Protein AF-W8BWZ2-F1 (afdb_monomer)

Solvent-accessible surface area (backbone atoms only — not comparable to full-atom values): 11823 Å² total; per-residue (Å²): 113,73,69,54,56,66,67,44,48,73,72,77,55,72,79,65,90,51,61,7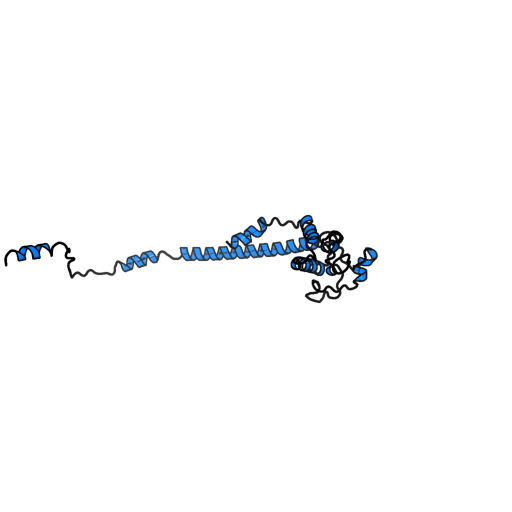2,58,50,42,49,48,50,20,71,35,31,58,36,90,96,30,58,70,57,29,52,52,52,25,41,50,19,50,71,69,59,11,14,43,44,81,32,57,66,48,39,70,77,8,46,24,57,73,68,51,53,47,92,55,95,63,61,62,63,57,34,26,27,44,52,68,42,72,85,46,95,58,29,48,82,65,53,43,42,70,44,61,69,42,33,48,47,89,52,63,92,60,12,61,90,27,29,38,72,47,36,32,49,65,56,50,54,53,53,48,56,57,52,48,53,52,53,52,53,54,52,52,52,54,52,51,54,52,50,52,52,52,50,53,53,51,52,54,60,67,65,52,66,74,59,75,62,54,60,59,55,63,64,69,77,70,72,83,91,76,88,86,83,89,81,79,88,75,70,84,80,67,67,66,65,59,60,59,61,59,65,75,77,111

Mean predicted aligned error: 14.15 Å

InterPro domains:
  IPR008952 Tetraspanin, EC2 domain superfamily [G3DSA:1.10.1450.10] (18-123)
  IPR008952 Tetraspanin, EC2 domain superfamily [SSF48652] (26-85)
  IPR018499 Tetraspanin/Peripherin [PF00335] (36-156)

Secondary structure (DSSP, 8-state):
-HHHHHHHHHHHS-----HHHHHHHHHHHTT-TT-HHHHHHHHHHHHHHT--SSS-GGGGTTSHHHHTT-SSS--SS-GGGBPBTTTTSTTTTTS--BS-HHHHT-SSHHHHTTTB--S-HHHHHHHHHHHHHHHHHHHHHHHHHHHHHHHHHHHHHHHSS-SHHHHHHHHHHS--------------TTSSHHHHHHHTT--

Radius of gyration: 40.74 Å; Cα contacts (8 Å, |Δi|>4): 185; chains: 1; bounding box: 55×40×140 Å

Structure (mmCIF, N/CA/C/O backbone):
data_AF-W8BWZ2-F1
#
_entry.id   AF-W8BWZ2-F1
#
loop_
_atom_site.group_PDB
_atom_site.id
_atom_site.type_symbol
_atom_site.label_atom_id
_atom_site.label_alt_id
_atom_site.label_comp_id
_atom_site.label_asym_id
_atom_site.label_entity_id
_atom_site.label_seq_id
_atom_site.pdbx_PDB_ins_code
_atom_site.Cartn_x
_atom_site.Cartn_y
_atom_site.Cartn_z
_atom_site.occupancy
_atom_site.B_iso_or_equiv
_atom_site.auth_seq_id
_atom_site.auth_comp_id
_atom_site.auth_asym_id
_atom_site.auth_atom_id
_atom_site.pdbx_PDB_model_num
ATOM 1 N N . MET A 1 1 ? -12.237 7.692 30.594 1.00 51.84 1 MET A N 1
ATOM 2 C CA . MET A 1 1 ? -11.022 7.927 29.780 1.00 51.84 1 MET A CA 1
ATOM 3 C C . MET A 1 1 ? -11.000 7.071 28.515 1.00 51.84 1 MET A C 1
ATOM 5 O O . MET A 1 1 ? -10.897 7.646 27.444 1.00 51.84 1 MET A O 1
ATOM 9 N N . ILE A 1 2 ? -11.205 5.748 28.595 1.00 59.72 2 ILE A N 1
ATOM 10 C CA . ILE A 1 2 ? -11.240 4.846 27.418 1.00 59.72 2 ILE A CA 1
ATOM 11 C C . ILE A 1 2 ? -12.384 5.184 26.434 1.00 59.72 2 ILE A C 1
ATOM 13 O O . ILE A 1 2 ? -12.156 5.257 25.233 1.00 59.72 2 ILE A O 1
ATOM 17 N N . CYS A 1 3 ? -13.591 5.501 26.924 1.00 57.72 3 CYS A N 1
ATOM 18 C CA . CYS A 1 3 ? -14.727 5.854 26.055 1.00 57.72 3 CYS A CA 1
ATOM 19 C C . CYS A 1 3 ? -14.541 7.169 25.275 1.00 57.72 3 CYS A C 1
ATOM 21 O O . CYS A 1 3 ? -15.064 7.296 24.175 1.00 57.72 3 CYS A O 1
ATOM 23 N N . LEU A 1 4 ? -13.783 8.135 25.811 1.00 60.25 4 LEU A N 1
ATOM 24 C CA . LEU A 1 4 ? -13.504 9.387 25.097 1.00 60.25 4 LEU A CA 1
ATOM 25 C C . LEU A 1 4 ? -12.524 9.147 23.947 1.00 60.25 4 LEU A C 1
ATOM 27 O O . LEU A 1 4 ? -12.718 9.699 22.875 1.00 60.25 4 LEU A O 1
ATOM 31 N N . ALA A 1 5 ? -11.532 8.271 24.127 1.00 62.31 5 ALA A N 1
ATOM 32 C CA . ALA A 1 5 ? -10.586 7.933 23.065 1.00 62.31 5 ALA A CA 1
ATOM 33 C C . ALA A 1 5 ? -11.272 7.261 21.862 1.00 62.31 5 ALA A C 1
ATOM 35 O O . ALA A 1 5 ? -10.944 7.586 20.730 1.00 62.31 5 ALA A O 1
ATOM 36 N N . ILE A 1 6 ? -12.257 6.385 22.098 1.00 64.50 6 ILE A N 1
ATOM 37 C CA . ILE A 1 6 ? -12.995 5.672 21.037 1.00 64.50 6 ILE A CA 1
ATOM 38 C C . ILE A 1 6 ? -13.967 6.609 20.296 1.00 64.50 6 ILE A C 1
ATOM 40 O O . ILE A 1 6 ? -14.100 6.517 19.081 1.00 64.50 6 ILE A O 1
ATOM 44 N N . ILE A 1 7 ? -14.612 7.542 21.008 1.00 60.97 7 ILE A N 1
ATOM 45 C CA . ILE A 1 7 ? -15.605 8.468 20.432 1.00 60.97 7 ILE A CA 1
ATOM 46 C C . ILE A 1 7 ? -14.948 9.700 19.782 1.00 60.97 7 ILE A C 1
ATOM 48 O O . ILE A 1 7 ? -15.490 10.231 18.818 1.00 60.97 7 ILE A O 1
ATOM 52 N N . LEU A 1 8 ? -13.779 10.153 20.259 1.00 56.78 8 LEU A N 1
ATOM 53 C CA . LEU A 1 8 ? -13.004 11.222 19.607 1.00 56.78 8 LEU A CA 1
ATOM 54 C C . LEU A 1 8 ? -12.143 10.724 18.437 1.00 56.78 8 LEU A C 1
ATOM 56 O O . LEU A 1 8 ? -11.713 11.542 17.622 1.00 56.78 8 LEU A O 1
ATOM 60 N N . TRP A 1 9 ? -11.920 9.411 18.313 1.00 59.94 9 TRP A N 1
ATOM 61 C CA . TRP A 1 9 ? -11.142 8.814 17.222 1.00 59.94 9 TRP A CA 1
ATOM 62 C C . TRP A 1 9 ? -11.609 9.251 15.819 1.00 59.94 9 TRP A C 1
ATOM 64 O O . TRP A 1 9 ? -10.753 9.592 15.012 1.00 59.94 9 TRP A O 1
ATOM 74 N N . PRO A 1 10 ? -12.915 9.341 15.493 1.00 57.97 10 PRO A N 1
ATOM 75 C CA . PRO A 1 10 ? -13.355 9.727 14.151 1.00 57.97 10 PRO A CA 1
ATOM 76 C C . PRO A 1 10 ? -13.115 11.212 13.834 1.00 57.97 10 PRO A C 1
ATOM 78 O O . PRO A 1 10 ? -12.792 11.555 12.699 1.00 57.97 10 PRO A O 1
ATOM 81 N N . HIS A 1 11 ? -13.248 12.102 14.827 1.00 49.59 11 HIS A N 1
ATOM 82 C CA . HIS A 1 11 ? -13.187 13.556 14.622 1.00 49.59 11 HIS A CA 1
ATOM 83 C C . HIS A 1 11 ? -11.780 14.154 14.785 1.00 49.59 11 HIS A C 1
ATOM 85 O O . HIS A 1 11 ? -11.469 15.134 14.113 1.00 49.59 11 HIS A O 1
ATOM 91 N N . CYS A 1 12 ? -10.910 13.569 15.618 1.00 52.88 12 CYS A N 1
ATOM 92 C CA . CYS A 1 12 ? -9.522 14.028 15.779 1.00 52.88 12 CYS A CA 1
ATOM 93 C C . CYS A 1 12 ? -8.595 13.613 14.631 1.00 52.88 12 CYS A C 1
ATOM 95 O O . CYS A 1 12 ? -7.485 14.129 14.528 1.00 52.88 12 CYS A O 1
ATOM 97 N N . LEU A 1 13 ? -9.027 12.680 13.785 1.00 54.84 13 LEU A N 1
ATOM 98 C CA . LEU A 1 13 ? -8.156 12.074 12.789 1.00 54.84 13 LEU A CA 1
ATOM 99 C C . LEU A 1 13 ? -8.232 12.718 11.403 1.00 54.84 13 LEU A C 1
ATOM 101 O O . LEU A 1 13 ? -7.281 12.563 10.646 1.00 54.84 13 LEU A O 1
ATOM 105 N N . GLY A 1 14 ? -9.291 13.468 11.068 1.00 49.75 14 GLY A N 1
ATOM 106 C CA . GLY A 1 14 ? -9.353 14.211 9.798 1.00 49.75 14 GLY A CA 1
ATOM 107 C C . GLY A 1 14 ? -8.944 13.373 8.574 1.00 49.75 14 GLY A C 1
ATOM 108 O O . GLY A 1 14 ? -8.209 13.858 7.715 1.00 49.75 14 GLY A O 1
ATOM 109 N N . ILE A 1 15 ? -9.337 12.092 8.529 1.00 58.12 15 ILE A N 1
ATOM 110 C CA . ILE A 1 15 ? -8.840 11.123 7.540 1.00 58.12 15 ILE A CA 1
ATOM 111 C C . ILE A 1 15 ? -9.662 11.257 6.267 1.00 58.12 15 ILE A C 1
ATOM 113 O O . ILE A 1 15 ? -10.621 10.530 6.023 1.00 58.12 15 ILE A O 1
ATOM 117 N N . THR A 1 16 ? -9.264 12.205 5.436 1.00 63.78 16 THR A N 1
ATOM 118 C CA . THR A 1 16 ? -9.311 11.955 3.998 1.00 63.78 16 THR A CA 1
ATOM 119 C C . THR A 1 16 ? -8.047 11.173 3.656 1.00 63.78 16 THR A C 1
ATOM 121 O O . THR A 1 16 ? -6.975 11.467 4.195 1.00 63.78 16 THR A O 1
ATOM 124 N N . LEU A 1 17 ? -8.165 10.133 2.825 1.00 75.88 17 LEU A N 1
ATOM 125 C CA . LEU A 1 17 ? -7.001 9.445 2.276 1.00 75.88 17 LEU A CA 1
ATOM 126 C C . LEU A 1 17 ? -6.297 10.440 1.337 1.00 75.88 17 LEU A C 1
ATOM 128 O O . LEU A 1 17 ? -6.634 10.563 0.165 1.00 75.88 17 LEU A O 1
ATOM 132 N N . ASP A 1 18 ? -5.394 11.243 1.895 1.00 88.38 18 ASP A N 1
ATOM 133 C CA . ASP A 1 18 ? -4.681 12.282 1.158 1.00 88.38 18 ASP A CA 1
ATOM 134 C C . ASP A 1 18 ? -3.638 11.620 0.257 1.00 88.38 18 ASP A C 1
ATOM 136 O O . ASP A 1 18 ? -2.571 11.189 0.709 1.00 88.38 18 ASP A O 1
ATOM 140 N N . GLU A 1 19 ? -3.973 11.536 -1.029 1.00 91.19 19 GLU A N 1
ATOM 141 C CA . GLU A 1 19 ? -3.139 10.951 -2.075 1.00 91.19 19 GLU A CA 1
ATOM 142 C C . GLU A 1 19 ? -1.703 11.477 -2.029 1.00 91.19 19 GLU A C 1
ATOM 144 O O . GLU A 1 19 ? -0.750 10.696 -2.063 1.00 91.19 19 GLU A O 1
ATOM 149 N N . SER A 1 20 ? -1.531 12.790 -1.862 1.00 92.62 20 SER A N 1
ATOM 150 C CA . SER A 1 20 ? -0.213 13.424 -1.879 1.00 92.62 20 SER A CA 1
ATOM 151 C C . SER A 1 20 ? 0.661 12.976 -0.707 1.00 92.62 20 SER A C 1
ATOM 153 O O . SER A 1 20 ? 1.872 12.789 -0.859 1.00 92.62 20 SER A O 1
ATOM 155 N N . LYS A 1 21 ? 0.058 12.764 0.468 1.00 92.88 21 LYS A N 1
ATOM 156 C CA . LYS A 1 21 ? 0.765 12.252 1.647 1.00 92.88 21 LYS A CA 1
ATOM 157 C C . LYS A 1 21 ? 1.120 10.784 1.471 1.00 92.88 21 LYS A C 1
ATOM 159 O O . LYS A 1 21 ? 2.244 10.410 1.786 1.00 92.88 21 LYS A O 1
ATOM 164 N N . MET A 1 22 ? 0.209 9.974 0.935 1.00 92.38 22 MET A N 1
ATOM 165 C CA . MET A 1 22 ? 0.454 8.546 0.714 1.00 92.38 22 MET A CA 1
ATOM 166 C C . MET A 1 22 ? 1.571 8.309 -0.303 1.00 92.38 22 MET A C 1
ATOM 168 O O . MET A 1 22 ? 2.471 7.509 -0.050 1.00 92.38 22 MET A O 1
ATOM 172 N N . VAL A 1 23 ? 1.583 9.068 -1.403 1.00 96.00 23 VAL A N 1
ATOM 173 C CA . VAL A 1 23 ? 2.673 9.034 -2.388 1.00 96.00 23 VAL A CA 1
ATOM 174 C C . VAL A 1 23 ? 4.010 9.400 -1.737 1.00 96.00 23 VAL A C 1
ATOM 176 O O . VAL A 1 23 ? 4.986 8.673 -1.909 1.00 96.00 23 VAL A O 1
ATOM 179 N N . LYS A 1 24 ? 4.057 10.467 -0.925 1.00 96.12 24 LYS A N 1
ATOM 180 C CA . LYS A 1 24 ? 5.274 10.865 -0.192 1.00 96.12 24 LYS A CA 1
AT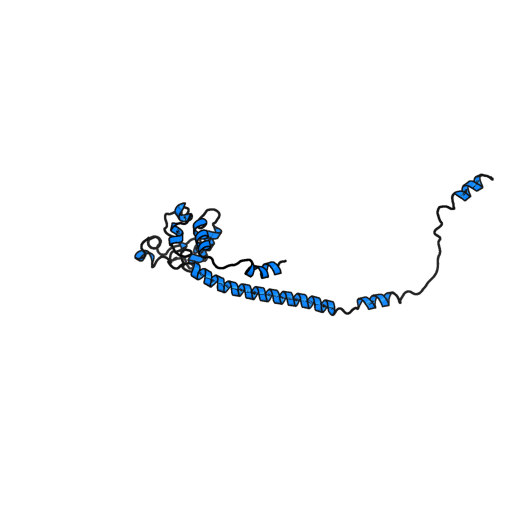OM 181 C C . LYS A 1 24 ? 5.742 9.801 0.799 1.00 96.12 24 LYS A C 1
ATOM 183 O O . LYS A 1 24 ? 6.943 9.588 0.930 1.00 96.12 24 LYS A O 1
ATOM 188 N N . ILE A 1 25 ? 4.815 9.143 1.495 1.00 95.19 25 ILE A N 1
ATOM 189 C CA . ILE A 1 25 ? 5.133 8.059 2.430 1.00 95.19 25 ILE A CA 1
ATOM 190 C C . ILE A 1 25 ? 5.760 6.885 1.676 1.00 95.19 25 ILE A C 1
ATOM 192 O O . ILE A 1 25 ? 6.820 6.411 2.083 1.00 95.19 25 ILE A O 1
ATOM 196 N N . LEU A 1 26 ? 5.159 6.458 0.561 1.00 96.19 26 LEU A N 1
ATOM 197 C CA . LEU A 1 26 ? 5.722 5.393 -0.267 1.00 96.19 26 LEU A CA 1
ATOM 198 C C . LEU A 1 26 ? 7.114 5.784 -0.781 1.00 96.19 26 LEU A C 1
ATOM 200 O O . LEU A 1 26 ? 8.075 5.052 -0.569 1.00 96.19 26 LEU A O 1
ATOM 204 N N . GLN A 1 27 ? 7.254 6.969 -1.374 1.00 96.56 27 GLN A N 1
ATOM 205 C CA . GLN A 1 27 ? 8.528 7.438 -1.918 1.00 96.56 27 GLN A CA 1
ATOM 206 C C . GLN A 1 27 ? 9.623 7.577 -0.854 1.00 96.56 27 GLN A C 1
ATOM 208 O O . GLN A 1 27 ? 10.780 7.282 -1.132 1.00 96.56 27 GLN A O 1
ATOM 213 N N . GLY A 1 28 ? 9.283 8.027 0.354 1.00 96.38 28 GLY A N 1
ATOM 214 C CA . GLY A 1 28 ? 10.256 8.300 1.410 1.00 96.38 28 GLY A CA 1
ATOM 215 C C . GLY A 1 28 ? 10.634 7.097 2.270 1.00 96.38 28 GLY A C 1
ATOM 216 O O . GLY A 1 28 ? 11.678 7.133 2.912 1.00 96.38 28 GLY A O 1
ATOM 217 N N . PHE A 1 29 ? 9.803 6.055 2.334 1.00 96.50 29 PHE A N 1
ATOM 218 C CA . PHE A 1 29 ? 9.973 5.008 3.348 1.00 96.50 29 PHE A CA 1
ATOM 219 C C . PHE A 1 29 ? 9.812 3.577 2.842 1.00 96.50 29 PHE A C 1
ATOM 221 O O . PHE A 1 29 ? 10.232 2.661 3.549 1.00 96.50 29 PHE A O 1
ATOM 228 N N . TYR A 1 30 ? 9.242 3.354 1.655 1.00 96.06 30 TYR A N 1
ATOM 229 C CA . TYR A 1 30 ? 9.181 2.008 1.090 1.00 96.06 30 TYR A CA 1
ATOM 230 C C . TYR A 1 30 ? 10.599 1.455 0.904 1.00 96.06 30 TYR A C 1
ATOM 232 O O . TYR A 1 30 ? 11.478 2.167 0.424 1.00 96.06 30 TYR A O 1
ATOM 240 N N . GLY A 1 31 ? 10.834 0.211 1.325 1.00 94.00 31 GLY A N 1
ATOM 241 C CA . GLY A 1 31 ? 12.124 -0.469 1.189 1.00 94.00 31 GLY A CA 1
ATOM 242 C C . GLY A 1 31 ? 13.286 0.150 1.979 1.00 94.00 31 GLY A C 1
ATOM 243 O O . GLY A 1 31 ? 14.423 -0.275 1.801 1.00 94.00 31 GLY A O 1
ATOM 244 N N . VAL A 1 32 ? 13.034 1.143 2.840 1.00 94.38 32 VAL A N 1
ATOM 245 C CA . VAL A 1 32 ? 14.068 1.783 3.666 1.00 94.38 32 VAL A CA 1
ATOM 246 C C . VAL A 1 32 ? 14.350 0.924 4.911 1.00 94.38 32 VAL A C 1
ATOM 248 O O . VAL A 1 32 ? 13.398 0.500 5.576 1.00 94.38 32 VAL A O 1
ATOM 251 N N . PRO A 1 33 ? 15.624 0.683 5.282 1.00 92.69 33 PRO A N 1
ATOM 252 C CA . PRO A 1 33 ? 15.968 -0.064 6.494 1.00 92.69 33 PRO A CA 1
ATOM 253 C C . PRO A 1 33 ? 15.320 0.519 7.759 1.00 92.69 33 PRO A C 1
ATOM 255 O O . PRO A 1 33 ? 15.297 1.737 7.952 1.00 92.69 33 PRO A O 1
ATOM 258 N N . GLY A 1 34 ? 14.780 -0.339 8.631 1.00 93.69 34 GLY A N 1
ATOM 259 C CA . GLY A 1 34 ? 14.048 0.083 9.832 1.00 93.69 34 GLY A CA 1
ATOM 260 C C . GLY A 1 34 ? 12.622 0.584 9.567 1.00 93.69 34 GLY A C 1
ATOM 261 O O . GLY A 1 34 ? 11.955 1.079 10.481 1.00 93.69 34 GLY A O 1
ATOM 262 N N . LYS A 1 35 ? 12.140 0.477 8.322 1.00 95.56 35 LYS A N 1
ATOM 263 C CA . LYS A 1 35 ? 10.746 0.715 7.921 1.00 95.56 35 LYS A CA 1
ATOM 264 C C . LYS A 1 35 ? 10.109 -0.539 7.318 1.00 95.56 35 LYS A C 1
ATOM 266 O O . LYS A 1 35 ? 9.147 -0.422 6.563 1.00 95.56 35 LYS A O 1
ATOM 271 N N . GLU A 1 36 ? 10.579 -1.738 7.683 1.00 94.69 36 GLU A N 1
ATOM 272 C CA . GLU A 1 36 ? 10.100 -2.990 7.074 1.00 94.69 36 GLU A CA 1
ATOM 273 C C . GLU A 1 36 ? 8.591 -3.179 7.243 1.00 94.69 36 GLU A C 1
ATOM 275 O O . GLU A 1 36 ? 7.928 -3.659 6.335 1.00 94.69 36 GLU A O 1
ATOM 280 N N . GLN A 1 37 ? 8.017 -2.738 8.366 1.00 95.75 37 GLN A N 1
ATOM 281 C CA . GLN A 1 37 ? 6.574 -2.843 8.605 1.00 95.75 37 GLN A CA 1
ATOM 282 C C . GLN A 1 37 ? 5.743 -2.076 7.571 1.00 95.75 37 GLN A C 1
ATOM 284 O O . GLN A 1 37 ? 4.683 -2.543 7.164 1.00 95.75 37 GLN A O 1
ATOM 289 N N . LEU A 1 38 ? 6.227 -0.912 7.127 1.00 95.31 38 LEU A N 1
ATOM 290 C CA . LEU A 1 38 ? 5.556 -0.151 6.079 1.00 95.31 38 LEU A CA 1
ATOM 291 C C . LEU A 1 38 ? 5.701 -0.854 4.728 1.00 95.31 38 LEU A C 1
ATOM 293 O O . LEU A 1 38 ? 4.719 -0.958 3.999 1.00 95.31 38 LEU A O 1
ATOM 297 N N . THR A 1 39 ? 6.901 -1.343 4.413 1.00 96.12 39 THR A N 1
ATOM 298 C CA . THR A 1 39 ? 7.164 -2.115 3.191 1.00 96.12 39 THR A CA 1
ATOM 299 C C . THR A 1 39 ? 6.241 -3.329 3.122 1.00 96.12 39 THR A C 1
ATOM 301 O O . THR A 1 39 ? 5.476 -3.441 2.174 1.00 96.12 39 THR A O 1
ATOM 304 N N . ASN A 1 40 ? 6.186 -4.134 4.187 1.00 96.56 40 ASN A N 1
ATOM 305 C CA . ASN A 1 40 ? 5.326 -5.313 4.293 1.00 96.56 40 ASN A CA 1
ATOM 306 C C . ASN A 1 40 ? 3.837 -4.970 4.147 1.00 96.56 40 ASN A C 1
ATOM 308 O O . ASN A 1 40 ? 3.089 -5.726 3.536 1.00 96.56 40 ASN A O 1
ATOM 312 N N . ALA A 1 41 ? 3.390 -3.845 4.715 1.00 95.44 41 ALA A N 1
ATOM 313 C CA . ALA A 1 41 ? 2.002 -3.406 4.593 1.00 95.44 41 ALA A CA 1
ATOM 314 C C . ALA A 1 41 ? 1.653 -2.986 3.156 1.00 95.44 41 ALA A C 1
ATOM 316 O O . ALA A 1 41 ? 0.574 -3.315 2.665 1.00 95.44 41 ALA A O 1
ATOM 317 N N . ILE A 1 42 ? 2.562 -2.277 2.478 1.00 95.75 42 ILE A N 1
ATOM 318 C CA . ILE A 1 42 ? 2.397 -1.891 1.070 1.00 95.75 42 ILE A CA 1
ATOM 319 C C . ILE A 1 42 ? 2.412 -3.136 0.180 1.00 95.75 42 ILE A C 1
ATOM 321 O O . ILE A 1 42 ? 1.522 -3.294 -0.650 1.00 95.75 42 ILE A O 1
ATOM 325 N N . ASP A 1 43 ? 3.364 -4.037 0.401 1.00 96.75 43 ASP A N 1
ATOM 326 C CA . ASP A 1 43 ? 3.515 -5.298 -0.323 1.00 96.75 43 ASP A CA 1
ATOM 327 C C . ASP A 1 43 ? 2.276 -6.187 -0.185 1.00 96.75 43 ASP A C 1
ATOM 329 O O . ASP A 1 43 ? 1.761 -6.702 -1.178 1.00 96.75 43 ASP A O 1
ATOM 333 N N . LEU A 1 44 ? 1.731 -6.297 1.031 1.00 95.81 44 LEU A N 1
ATOM 334 C CA . LEU A 1 44 ? 0.472 -6.992 1.277 1.00 95.81 44 LEU A CA 1
ATOM 335 C C . LEU A 1 44 ? -0.682 -6.347 0.507 1.00 95.81 44 LEU A C 1
ATOM 337 O O . LEU A 1 44 ? -1.468 -7.064 -0.110 1.00 95.81 44 LEU A O 1
ATOM 341 N N . ALA A 1 45 ? -0.805 -5.018 0.538 1.00 95.19 45 ALA A N 1
ATOM 342 C CA . ALA A 1 45 ? -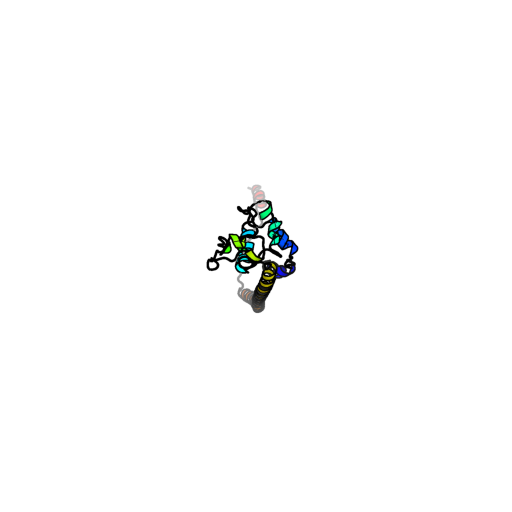1.876 -4.317 -0.166 1.00 95.19 45 ALA A CA 1
ATOM 343 C C . ALA A 1 45 ? -1.790 -4.530 -1.685 1.00 95.19 45 ALA A C 1
ATOM 345 O O . ALA A 1 45 ? -2.806 -4.794 -2.325 1.00 95.19 45 ALA A O 1
ATOM 346 N N . GLN A 1 46 ? -0.586 -4.470 -2.253 1.00 96.50 46 GLN A N 1
ATOM 347 C CA . GLN A 1 46 ? -0.345 -4.691 -3.680 1.00 96.50 46 GLN A CA 1
ATOM 348 C C . GLN A 1 46 ? -0.717 -6.098 -4.111 1.00 96.50 46 GLN A C 1
ATOM 350 O O . GLN A 1 46 ? -1.494 -6.269 -5.050 1.00 96.50 46 GLN A O 1
ATOM 355 N N . ALA A 1 47 ? -0.232 -7.085 -3.363 1.00 95.69 47 ALA A N 1
ATOM 356 C CA . ALA A 1 47 ? -0.476 -8.483 -3.657 1.00 95.69 47 ALA A CA 1
ATOM 357 C C . ALA A 1 47 ? -1.959 -8.859 -3.442 1.00 95.69 47 ALA A C 1
ATOM 359 O O . ALA A 1 47 ? -2.521 -9.615 -4.229 1.00 95.69 47 ALA A O 1
ATOM 360 N N . SER A 1 48 ? -2.618 -8.280 -2.429 1.00 93.94 48 SER A N 1
ATOM 361 C CA . SER A 1 48 ? -4.021 -8.583 -2.100 1.00 93.94 48 SER A CA 1
ATOM 362 C C . SER A 1 48 ? -5.022 -7.920 -3.038 1.00 93.94 48 SER A C 1
ATOM 364 O O . SER A 1 48 ? -6.039 -8.523 -3.373 1.00 93.94 48 SER A O 1
ATOM 366 N N . PHE A 1 49 ? -4.772 -6.673 -3.444 1.00 94.69 49 PHE A N 1
ATOM 367 C CA . PHE A 1 49 ? -5.693 -5.928 -4.307 1.00 94.69 49 PHE A CA 1
ATOM 368 C C . PHE A 1 49 ? -5.350 -6.031 -5.795 1.00 94.69 49 PHE A C 1
ATOM 370 O O . PHE A 1 49 ? -6.151 -5.598 -6.622 1.00 94.69 49 PHE A O 1
ATOM 377 N N . GLY A 1 50 ? -4.187 -6.581 -6.151 1.00 95.06 50 GLY A N 1
ATOM 378 C CA . GLY A 1 50 ? -3.726 -6.628 -7.537 1.00 95.06 50 GLY A CA 1
ATOM 379 C C . GLY A 1 50 ? -3.519 -5.225 -8.109 1.00 95.06 50 GLY A C 1
ATOM 380 O O . GLY A 1 50 ? -4.027 -4.884 -9.179 1.00 95.06 50 GLY A O 1
ATOM 381 N N . CYS A 1 51 ? -2.819 -4.382 -7.355 1.00 96.31 51 CYS A N 1
ATOM 382 C CA . CYS A 1 51 ? -2.561 -2.983 -7.683 1.00 96.31 51 CYS A CA 1
ATOM 383 C C . CYS A 1 51 ? -1.061 -2.682 -7.602 1.00 96.31 51 CYS A C 1
ATOM 385 O O . CYS A 1 51 ? -0.300 -3.444 -7.007 1.00 96.31 51 CYS A O 1
ATOM 387 N N . CYS A 1 52 ? -0.617 -1.566 -8.181 1.00 96.00 52 CYS A N 1
ATOM 388 C CA . CYS A 1 52 ? 0.781 -1.154 -8.096 1.00 96.00 52 CYS A CA 1
ATOM 389 C C . CYS A 1 52 ? 0.939 0.357 -7.936 1.00 96.00 52 CYS A C 1
ATOM 391 O O . CYS A 1 52 ? 0.282 1.156 -8.605 1.00 96.00 52 CYS A O 1
ATOM 393 N N . GLY A 1 53 ? 1.859 0.740 -7.050 1.00 95.19 53 GLY A N 1
ATOM 394 C CA . GLY A 1 53 ? 2.063 2.129 -6.652 1.00 95.19 53 GLY A CA 1
ATOM 395 C C . GLY A 1 53 ? 0.879 2.712 -5.872 1.00 95.19 53 GLY A C 1
ATOM 396 O O . GLY A 1 53 ? -0.163 2.082 -5.694 1.00 95.19 53 GLY A O 1
ATOM 397 N N . MET A 1 54 ? 1.047 3.937 -5.377 1.00 95.00 54 MET A N 1
ATOM 398 C CA . MET A 1 54 ? -0.017 4.636 -4.656 1.00 95.00 54 MET A CA 1
ATOM 399 C C . MET A 1 54 ? -1.046 5.178 -5.647 1.00 95.00 54 MET A C 1
ATOM 401 O 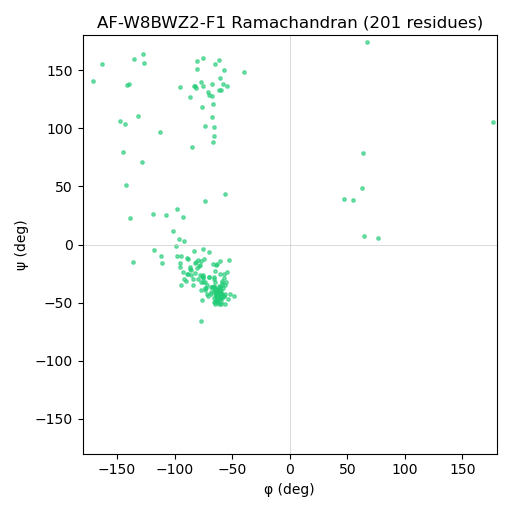O . MET A 1 54 ? -2.181 4.699 -5.682 1.00 95.00 54 MET A O 1
ATOM 405 N N . ASN A 1 55 ? -0.634 6.128 -6.485 1.00 94.75 55 ASN A N 1
ATOM 406 C CA . ASN A 1 55 ? -1.459 6.678 -7.562 1.00 94.75 55 ASN A CA 1
ATOM 407 C C . ASN A 1 55 ? -0.964 6.282 -8.963 1.00 94.75 55 ASN A C 1
ATOM 409 O O . ASN A 1 55 ? -1.708 6.407 -9.932 1.00 94.75 55 ASN A O 1
ATOM 413 N N . SER A 1 56 ? 0.275 5.802 -9.078 1.00 93.88 56 SER A N 1
ATOM 414 C CA . SER A 1 56 ? 0.866 5.325 -10.326 1.00 93.88 56 SER A CA 1
ATOM 415 C C . SER A 1 56 ? 2.108 4.483 -10.042 1.00 93.88 56 SER A C 1
ATOM 417 O O . SER A 1 56 ? 2.802 4.686 -9.044 1.00 93.88 56 SER A O 1
ATOM 419 N N . VAL A 1 57 ? 2.451 3.585 -10.963 1.00 92.31 57 VAL A N 1
ATOM 420 C CA . VAL A 1 57 ? 3.697 2.802 -10.925 1.00 92.31 57 VAL A CA 1
ATOM 421 C C . VAL A 1 57 ? 4.952 3.685 -10.887 1.00 92.31 57 VAL A C 1
ATOM 423 O O . VAL A 1 57 ? 5.939 3.323 -10.253 1.00 92.31 57 VAL A O 1
ATOM 426 N N . ILE A 1 58 ? 4.876 4.895 -11.458 1.00 92.69 58 ILE A N 1
ATOM 427 C CA . ILE A 1 58 ? 5.964 5.892 -11.483 1.00 92.69 58 ILE A CA 1
ATOM 428 C C . ILE A 1 58 ? 6.339 6.350 -10.062 1.00 92.69 58 ILE A C 1
ATOM 430 O O . ILE A 1 58 ? 7.420 6.889 -9.837 1.00 92.69 58 ILE A O 1
ATOM 434 N N . ASN A 1 59 ? 5.491 6.105 -9.053 1.00 94.38 59 ASN A N 1
ATOM 435 C CA . ASN A 1 59 ? 5.838 6.423 -7.668 1.00 94.38 59 ASN A CA 1
ATOM 436 C C . ASN A 1 59 ? 7.128 5.736 -7.197 1.00 94.38 59 ASN A C 1
ATOM 438 O O . ASN A 1 59 ? 7.788 6.269 -6.305 1.00 94.38 59 ASN A O 1
ATOM 442 N N . TYR A 1 60 ? 7.502 4.603 -7.796 1.00 94.62 60 TYR A N 1
ATOM 443 C CA . TYR A 1 60 ? 8.755 3.921 -7.491 1.00 94.62 60 TYR A CA 1
ATOM 444 C C . TYR A 1 60 ? 9.983 4.599 -8.098 1.00 94.62 60 TYR A C 1
ATOM 446 O O . TYR A 1 60 ? 11.028 4.612 -7.449 1.00 94.62 60 TYR A O 1
ATOM 454 N N . ASP A 1 61 ? 9.864 5.235 -9.263 1.00 92.62 61 ASP A N 1
ATOM 455 C CA . ASP A 1 61 ? 10.998 5.846 -9.971 1.00 92.62 61 ASP A CA 1
ATOM 456 C C . ASP A 1 61 ? 11.661 6.959 -9.154 1.00 92.62 61 ASP A C 1
ATOM 458 O O . ASP A 1 61 ? 12.882 7.107 -9.154 1.00 92.62 61 ASP A O 1
ATOM 462 N N . THR A 1 62 ? 10.858 7.715 -8.405 1.00 93.00 62 THR A N 1
ATOM 463 C CA . THR A 1 62 ? 11.329 8.801 -7.535 1.00 93.00 62 THR A CA 1
ATOM 464 C C . THR A 1 62 ? 11.395 8.400 -6.059 1.00 93.00 62 THR A C 1
ATOM 466 O O . THR A 1 62 ? 11.521 9.263 -5.190 1.00 93.00 62 THR A O 1
ATOM 469 N N . SER A 1 63 ? 11.264 7.109 -5.745 1.00 95.06 63 SER A N 1
ATOM 470 C CA . SER A 1 63 ? 11.346 6.609 -4.370 1.00 95.06 63 SER A CA 1
ATOM 471 C C . SER A 1 63 ? 12.793 6.449 -3.902 1.00 95.06 63 SER A C 1
ATOM 473 O O . SER A 1 63 ? 13.688 6.127 -4.686 1.00 95.06 63 SER A O 1
ATOM 475 N N . LEU A 1 64 ? 13.031 6.593 -2.597 1.00 94.75 64 LEU A N 1
ATOM 476 C CA . LEU A 1 64 ? 14.326 6.300 -1.985 1.00 94.75 64 LEU A CA 1
ATOM 477 C C . LEU A 1 64 ? 14.740 4.846 -2.208 1.00 94.75 64 LEU A C 1
ATOM 479 O O . LEU A 1 64 ? 15.922 4.594 -2.401 1.00 94.75 64 LEU A O 1
ATOM 483 N N . TRP A 1 65 ? 13.790 3.909 -2.262 1.00 94.25 65 TRP A N 1
ATOM 484 C CA . TRP A 1 65 ? 14.062 2.512 -2.603 1.00 94.25 65 TRP A CA 1
ATOM 485 C C . TRP A 1 65 ? 14.824 2.360 -3.922 1.00 94.25 65 TRP A C 1
ATOM 487 O O . TRP A 1 65 ? 15.836 1.656 -3.969 1.00 94.25 65 TRP A O 1
ATOM 497 N N . LYS A 1 66 ? 14.375 3.065 -4.968 1.00 92.88 66 LYS A N 1
ATOM 498 C CA . LYS A 1 66 ? 15.010 3.055 -6.290 1.00 92.88 66 LYS A CA 1
ATOM 499 C C . LYS A 1 66 ? 16.281 3.903 -6.305 1.00 92.88 66 LYS A C 1
ATOM 501 O O . LYS A 1 66 ? 17.328 3.434 -6.747 1.00 92.88 66 LYS A O 1
ATOM 506 N N . LEU A 1 67 ? 16.211 5.128 -5.781 1.00 92.69 67 LEU A N 1
ATOM 507 C CA . LEU A 1 67 ? 17.311 6.098 -5.825 1.00 92.69 67 LEU A CA 1
ATOM 508 C C . LEU A 1 67 ? 18.52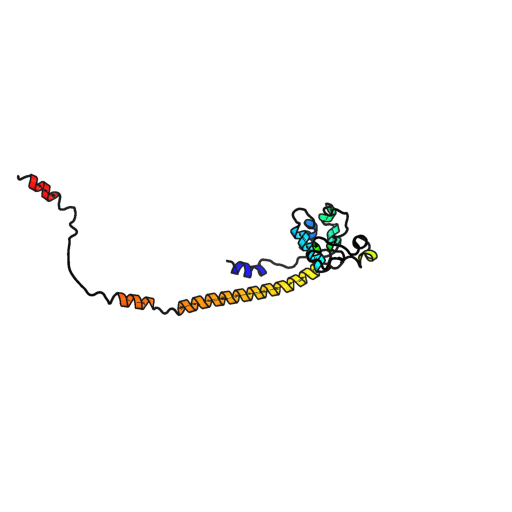5 5.673 -4.985 1.00 92.69 67 LEU A C 1
ATOM 510 O O . LEU A 1 67 ? 19.660 5.909 -5.390 1.00 92.69 67 LEU A O 1
ATOM 514 N N . GLN A 1 68 ? 18.300 5.038 -3.834 1.00 91.88 68 GLN A N 1
ATOM 515 C CA . GLN A 1 68 ? 19.350 4.547 -2.931 1.00 91.88 68 GLN A CA 1
ATOM 516 C C . GLN A 1 68 ? 19.681 3.064 -3.146 1.00 91.88 68 GLN A C 1
ATOM 518 O O . GLN A 1 68 ? 20.490 2.511 -2.405 1.00 91.88 68 GLN A O 1
ATOM 523 N N . ARG A 1 69 ? 19.081 2.415 -4.157 1.00 88.38 69 ARG A N 1
ATOM 524 C CA . ARG A 1 69 ? 19.312 1.000 -4.501 1.00 88.38 69 ARG A CA 1
ATOM 525 C C . ARG A 1 69 ? 19.080 0.044 -3.323 1.00 88.38 69 ARG A C 1
ATOM 527 O O . ARG A 1 69 ? 19.802 -0.935 -3.155 1.00 88.38 69 ARG A O 1
ATOM 534 N N . TYR A 1 70 ? 18.065 0.323 -2.502 1.00 88.00 70 TYR A N 1
ATOM 535 C CA . TYR A 1 70 ? 17.670 -0.591 -1.424 1.00 88.00 70 TYR A CA 1
ATOM 536 C C . TYR A 1 70 ? 17.023 -1.867 -1.970 1.00 88.00 70 TYR A C 1
ATOM 538 O O . TYR A 1 70 ? 17.142 -2.933 -1.368 1.00 88.00 70 TYR A O 1
ATOM 546 N N . GLY A 1 71 ? 16.390 -1.788 -3.143 1.00 72.81 71 GLY A N 1
ATOM 547 C CA . GLY A 1 71 ? 16.098 -2.967 -3.948 1.00 72.81 71 GLY A CA 1
ATOM 548 C C . GLY A 1 71 ? 17.413 -3.541 -4.452 1.00 72.81 71 GLY A C 1
ATOM 549 O O . GLY A 1 71 ? 18.059 -2.936 -5.297 1.00 72.81 71 GLY A O 1
ATOM 550 N N . GLN A 1 72 ? 17.816 -4.698 -3.931 1.00 70.62 72 GLN A N 1
ATOM 551 C CA . GLN A 1 72 ? 19.085 -5.378 -4.237 1.00 70.62 72 GLN A CA 1
ATOM 552 C C . GLN A 1 72 ? 19.347 -5.595 -5.747 1.00 70.62 72 GLN A C 1
ATOM 554 O O . GLN A 1 72 ? 20.463 -5.935 -6.139 1.00 70.62 72 GLN A O 1
ATOM 559 N N . ARG A 1 73 ? 18.327 -5.412 -6.595 1.00 77.94 73 ARG A N 1
ATOM 560 C CA . ARG A 1 73 ? 18.372 -5.452 -8.060 1.00 77.94 73 ARG A CA 1
ATOM 561 C C . ARG A 1 73 ? 17.775 -4.166 -8.636 1.00 77.94 73 ARG A C 1
ATOM 563 O O . ARG A 1 73 ? 16.916 -3.547 -8.014 1.00 77.94 73 ARG A O 1
ATOM 570 N N . GLU A 1 74 ? 18.158 -3.802 -9.860 1.00 84.19 74 GLU A N 1
ATOM 571 C CA . GLU A 1 74 ? 17.643 -2.613 -10.565 1.00 84.19 74 GLU A CA 1
ATOM 572 C C . GLU A 1 74 ? 16.194 -2.773 -11.085 1.00 84.19 74 GLU A C 1
ATOM 574 O O . GLU A 1 74 ? 15.838 -2.253 -12.140 1.00 84.19 74 GLU A O 1
ATOM 579 N N . TRP A 1 75 ? 15.326 -3.448 -10.329 1.00 91.06 75 TRP A N 1
ATOM 580 C CA . TRP A 1 75 ? 13.915 -3.651 -10.658 1.00 91.06 75 TRP A CA 1
ATOM 581 C C . TRP A 1 75 ? 13.163 -2.329 -10.833 1.00 91.06 75 TRP A C 1
ATOM 583 O O . TRP A 1 75 ? 13.364 -1.377 -10.078 1.00 91.06 75 TRP A O 1
ATOM 593 N N . VAL A 1 76 ? 12.307 -2.258 -11.849 1.00 92.75 76 VAL A N 1
ATOM 594 C CA . VAL A 1 76 ? 11.451 -1.103 -12.160 1.00 92.75 76 VAL A CA 1
ATOM 595 C C . VAL A 1 76 ? 10.378 -0.936 -11.085 1.00 92.75 76 VAL A C 1
ATOM 597 O O . VAL A 1 76 ? 10.147 0.170 -10.610 1.00 92.75 76 VAL A O 1
ATOM 600 N N . VAL A 1 77 ? 9.778 -2.044 -10.651 1.00 94.81 77 VAL A N 1
ATOM 601 C CA . VAL A 1 77 ? 8.769 -2.086 -9.585 1.00 94.81 77 VAL A CA 1
ATOM 602 C C . VAL A 1 77 ? 9.060 -3.237 -8.621 1.00 94.81 77 VAL A C 1
ATOM 604 O O . VAL A 1 77 ? 9.748 -4.190 -9.005 1.00 94.81 77 VAL A O 1
ATOM 607 N N . PRO A 1 78 ? 8.531 -3.208 -7.391 1.00 95.38 78 PRO A N 1
ATOM 608 C CA . PRO A 1 78 ? 8.553 -4.368 -6.510 1.00 95.38 78 PRO A CA 1
ATOM 609 C C . PRO A 1 78 ? 7.896 -5.596 -7.133 1.00 95.38 78 PRO A C 1
ATOM 611 O O . PRO A 1 78 ? 6.952 -5.482 -7.914 1.00 95.38 78 PRO A O 1
ATOM 614 N N . LEU A 1 79 ? 8.360 -6.786 -6.752 1.00 95.12 79 LEU A N 1
ATOM 615 C CA . LEU A 1 79 ? 7.811 -8.039 -7.277 1.00 95.12 79 LEU A CA 1
ATOM 616 C C . LEU A 1 79 ? 6.345 -8.267 -6.883 1.00 95.12 79 LEU A C 1
ATOM 618 O O . LEU A 1 79 ? 5.629 -8.960 -7.593 1.00 95.12 79 LEU A O 1
ATOM 622 N N . THR A 1 80 ? 5.878 -7.647 -5.803 1.00 95.88 80 THR A N 1
ATOM 623 C CA . THR A 1 80 ? 4.474 -7.641 -5.359 1.00 95.88 80 THR A CA 1
ATOM 624 C C . THR A 1 80 ? 3.533 -6.904 -6.313 1.00 95.88 80 THR A C 1
ATOM 626 O O . THR A 1 80 ? 2.330 -7.137 -6.271 1.00 95.88 80 THR A O 1
ATOM 629 N N . CYS A 1 81 ? 4.062 -6.078 -7.225 1.00 95.94 81 CYS A N 1
ATOM 630 C CA . CYS A 1 81 ? 3.304 -5.524 -8.348 1.00 95.94 81 CYS A CA 1
ATOM 631 C C . CYS A 1 81 ? 3.134 -6.505 -9.522 1.00 95.94 81 CYS A C 1
ATOM 633 O O . CYS A 1 81 ? 2.364 -6.221 -10.443 1.00 95.94 81 CYS A O 1
ATOM 635 N N . CYS A 1 82 ? 3.880 -7.612 -9.552 1.00 96.19 82 CYS A N 1
ATOM 636 C CA . CYS A 1 82 ? 3.785 -8.613 -10.610 1.00 96.19 82 CYS A CA 1
ATOM 637 C C . CYS A 1 82 ? 2.602 -9.555 -10.386 1.00 96.19 82 CYS A C 1
ATOM 639 O O . CYS A 1 82 ? 2.178 -9.772 -9.254 1.00 96.19 82 CYS A O 1
ATOM 641 N N . ILE A 1 83 ? 2.135 -10.205 -11.453 1.00 96.06 83 ILE A N 1
ATOM 642 C CA . ILE A 1 83 ? 1.233 -11.352 -11.314 1.00 96.06 83 ILE A CA 1
ATOM 643 C C . ILE A 1 83 ? 2.007 -12.501 -10.659 1.00 96.06 83 ILE A C 1
ATOM 645 O O . ILE A 1 83 ? 3.028 -12.951 -11.189 1.00 96.06 83 ILE A O 1
ATOM 649 N N . LEU A 1 84 ? 1.532 -12.965 -9.504 1.00 96.31 84 LEU A N 1
ATOM 650 C CA . LEU A 1 84 ? 2.211 -13.965 -8.678 1.00 96.31 84 LEU A CA 1
ATOM 651 C C . LEU A 1 84 ? 1.693 -15.379 -8.962 1.00 96.31 84 LEU A C 1
ATOM 653 O O . LEU A 1 84 ? 0.487 -15.608 -9.022 1.00 96.31 84 LEU A O 1
ATOM 657 N N . MET A 1 85 ? 2.608 -16.344 -9.090 1.00 95.94 85 MET A N 1
ATOM 658 C CA . MET A 1 85 ? 2.268 -17.766 -9.239 1.00 95.94 85 MET A CA 1
ATOM 659 C C . MET A 1 85 ? 1.883 -18.412 -7.902 1.00 95.94 85 MET A C 1
ATOM 661 O O . MET A 1 85 ? 1.163 -19.405 -7.874 1.00 95.94 85 MET A O 1
ATOM 665 N N . ASN A 1 86 ? 2.385 -17.865 -6.793 1.00 94.12 86 ASN A N 1
ATOM 666 C CA . ASN A 1 86 ? 2.209 -18.397 -5.445 1.00 94.12 86 ASN A CA 1
ATOM 667 C C . ASN A 1 86 ? 1.086 -17.697 -4.670 1.00 94.12 86 ASN A C 1
ATOM 669 O O . ASN A 1 86 ? 1.142 -17.603 -3.451 1.00 94.12 86 ASN A O 1
ATOM 673 N N . ASN A 1 87 ? 0.051 -17.222 -5.362 1.00 87.06 87 ASN A N 1
ATOM 674 C CA . ASN A 1 87 ? -1.098 -16.541 -4.753 1.00 87.06 87 ASN A CA 1
ATOM 675 C C . ASN A 1 87 ? -1.894 -17.402 -3.747 1.00 87.06 87 ASN A C 1
ATOM 677 O O . ASN A 1 87 ? -2.693 -16.869 -2.984 1.00 87.06 87 ASN A O 1
ATOM 681 N N . ASN A 1 88 ? -1.676 -18.719 -3.741 1.00 90.31 88 ASN A N 1
ATOM 682 C CA . ASN A 1 88 ? -2.271 -19.647 -2.781 1.00 90.31 88 ASN A CA 1
ATOM 683 C C . ASN A 1 88 ? -1.511 -19.706 -1.443 1.00 90.31 88 ASN A C 1
ATOM 685 O O . ASN A 1 88 ? -2.047 -20.223 -0.462 1.00 90.31 88 ASN A O 1
ATOM 689 N N . ASP A 1 89 ? -0.275 -19.202 -1.386 1.00 94.00 89 ASP A N 1
ATOM 690 C CA . ASP A 1 89 ? 0.509 -19.166 -0.153 1.00 94.00 89 ASP A CA 1
ATOM 691 C C . ASP A 1 89 ? 0.019 -18.023 0.742 1.00 94.00 89 ASP A C 1
ATOM 693 O O . ASP A 1 89 ? -0.217 -16.919 0.274 1.00 94.00 89 ASP A O 1
ATOM 697 N N . ILE A 1 90 ? -0.065 -18.232 2.059 1.00 89.50 90 ILE A N 1
ATOM 698 C CA . ILE A 1 90 ? -0.534 -17.193 3.004 1.00 89.50 90 ILE A CA 1
ATOM 699 C C . ILE A 1 90 ? 0.424 -15.985 3.048 1.00 89.50 90 ILE A C 1
ATOM 701 O O . ILE A 1 90 ? 0.001 -14.850 3.256 1.00 89.50 90 ILE A O 1
ATOM 705 N N . LEU A 1 91 ? 1.723 -16.226 2.848 1.00 92.88 91 LEU A N 1
ATOM 706 C CA . LEU A 1 91 ? 2.795 -15.228 2.955 1.00 92.88 91 LEU A CA 1
ATOM 707 C C . LEU A 1 91 ? 3.377 -14.830 1.590 1.00 92.88 91 LEU A C 1
ATOM 709 O O . LEU A 1 91 ? 4.520 -14.388 1.502 1.00 92.88 91 LEU A O 1
ATOM 713 N N . TYR A 1 92 ? 2.585 -14.968 0.529 1.00 92.94 92 TYR A N 1
ATOM 714 C CA . TYR A 1 92 ? 2.956 -14.641 -0.850 1.00 92.94 92 TYR A CA 1
ATOM 715 C C . TYR A 1 92 ? 3.463 -13.202 -1.057 1.00 92.94 92 TYR A C 1
ATOM 717 O O . TYR A 1 92 ? 4.220 -12.947 -1.985 1.00 92.94 92 TYR A O 1
ATOM 725 N N . TYR A 1 93 ? 3.098 -12.265 -0.181 1.00 93.06 93 TYR A N 1
ATOM 726 C CA . TYR A 1 93 ? 3.581 -10.881 -0.209 1.00 93.06 93 TYR A CA 1
ATOM 727 C C . TYR A 1 93 ? 4.981 -10.695 0.406 1.00 93.06 93 TYR A C 1
ATOM 729 O O . TYR A 1 93 ? 5.631 -9.695 0.123 1.00 93.06 93 TYR A O 1
ATOM 737 N N . LEU A 1 94 ? 5.452 -11.634 1.240 1.00 94.69 94 LEU A N 1
ATOM 738 C CA . LEU A 1 94 ? 6.795 -11.600 1.844 1.00 94.69 94 LEU A CA 1
ATOM 739 C C . LEU A 1 94 ? 7.846 -12.305 0.975 1.00 94.69 94 LEU A C 1
ATOM 741 O O . LEU A 1 94 ? 9.009 -11.912 0.989 1.00 94.69 94 LEU A O 1
ATOM 745 N N . ASP A 1 95 ? 7.437 -13.341 0.238 1.00 94.00 95 ASP A N 1
ATOM 746 C CA . ASP A 1 95 ? 8.256 -14.047 -0.759 1.00 94.00 95 ASP A CA 1
ATOM 747 C C . ASP A 1 95 ? 7.493 -14.125 -2.098 1.00 94.00 95 ASP A C 1
ATOM 749 O O . ASP A 1 95 ? 6.967 -15.183 -2.468 1.00 94.00 95 ASP A O 1
ATOM 753 N N . PRO A 1 96 ? 7.334 -12.988 -2.802 1.00 94.44 96 PRO A N 1
ATOM 754 C CA . PRO A 1 96 ? 6.591 -12.932 -4.056 1.00 94.44 96 PRO A CA 1
ATOM 755 C C . PRO A 1 96 ? 7.310 -13.710 -5.159 1.00 94.44 96 PRO A C 1
ATOM 757 O O . PRO A 1 96 ? 8.475 -13.448 -5.461 1.00 94.44 96 PRO A O 1
ATOM 760 N N . LYS A 1 97 ? 6.591 -14.630 -5.815 1.00 95.62 97 LYS A N 1
ATOM 761 C CA . LYS A 1 97 ? 7.086 -15.391 -6.973 1.00 95.62 97 LYS A CA 1
ATOM 762 C C . LYS A 1 97 ? 6.318 -14.984 -8.230 1.00 95.62 97 LYS A C 1
ATOM 764 O O . LYS A 1 97 ? 5.222 -15.500 -8.460 1.00 95.62 97 LYS A O 1
ATOM 769 N N . PRO A 1 98 ? 6.855 -14.064 -9.051 1.00 95.44 98 PRO A N 1
ATOM 770 C CA . PRO A 1 98 ? 6.221 -13.662 -10.301 1.00 95.44 98 PRO A CA 1
ATOM 771 C C . PRO A 1 98 ? 6.071 -14.840 -11.261 1.00 95.44 98 PRO A C 1
ATOM 773 O O . PRO A 1 98 ? 6.988 -15.646 -11.390 1.00 95.44 98 PRO A O 1
ATOM 776 N N . VAL A 1 99 ? 4.963 -14.889 -12.003 1.00 95.75 99 VAL A N 1
ATOM 777 C CA . VAL A 1 99 ? 4.787 -15.834 -13.121 1.00 95.75 99 VAL A CA 1
ATOM 778 C C . VAL A 1 99 ? 5.912 -15.665 -14.146 1.00 95.75 99 VAL A C 1
ATOM 780 O O . VAL A 1 99 ? 6.471 -16.649 -14.623 1.00 95.75 99 VAL A O 1
ATOM 783 N N . ASN A 1 100 ? 6.273 -14.414 -14.449 1.00 95.56 100 ASN A N 1
ATOM 784 C CA . ASN A 1 100 ? 7.430 -14.081 -15.270 1.00 95.56 100 ASN A CA 1
ATOM 785 C C . ASN A 1 100 ? 8.110 -12.809 -14.741 1.00 95.56 100 ASN A C 1
ATOM 787 O O . ASN A 1 100 ? 7.614 -11.700 -14.948 1.00 95.56 100 ASN A O 1
ATOM 791 N N . GLU A 1 101 ? 9.246 -12.966 -14.049 1.00 94.50 101 GLU A N 1
ATOM 792 C CA . GLU A 1 101 ? 10.003 -11.836 -13.485 1.00 94.50 101 GLU A CA 1
ATOM 793 C C . GLU A 1 101 ? 10.482 -10.890 -14.594 1.00 94.50 101 GLU A C 1
ATOM 795 O O . GLU A 1 101 ? 10.321 -9.678 -14.479 1.00 94.50 101 GLU A O 1
ATOM 800 N N . THR A 1 102 ? 11.020 -11.422 -15.695 1.00 94.19 102 THR A N 1
ATOM 801 C CA . THR A 1 102 ? 11.612 -10.603 -16.760 1.00 94.19 102 THR A CA 1
ATOM 802 C C . THR A 1 102 ? 10.566 -9.741 -17.454 1.00 94.19 102 THR A C 1
ATOM 804 O O . THR A 1 102 ? 10.758 -8.533 -17.553 1.00 94.19 102 THR A O 1
ATOM 807 N N . GLN A 1 103 ? 9.442 -10.328 -17.879 1.00 95.75 103 GLN A N 1
ATOM 808 C CA . GLN A 1 103 ? 8.366 -9.567 -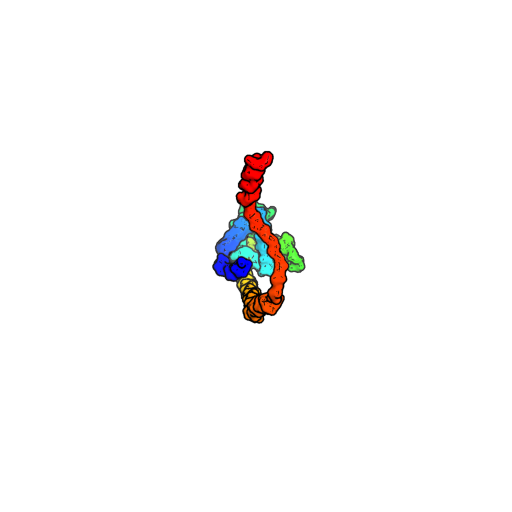18.526 1.00 95.75 103 GLN A CA 1
ATOM 809 C C . GLN A 1 103 ? 7.712 -8.576 -17.569 1.00 95.75 103 GLN A C 1
ATOM 811 O O . GLN A 1 103 ? 7.479 -7.428 -17.944 1.00 95.75 103 GLN A O 1
ATOM 816 N N . CYS A 1 104 ? 7.505 -8.969 -16.307 1.00 95.19 104 CYS A N 1
ATOM 817 C CA . CYS A 1 104 ? 7.010 -8.036 -15.307 1.00 95.19 104 CYS A CA 1
ATOM 818 C C . CYS A 1 104 ? 7.944 -6.838 -15.133 1.00 95.19 104 CYS A C 1
ATOM 820 O O . CYS A 1 104 ? 7.448 -5.765 -14.831 1.00 95.19 104 CYS A O 1
ATOM 822 N N . GLN A 1 105 ? 9.261 -6.969 -15.310 1.00 94.50 105 GLN A N 1
ATOM 823 C CA . GLN A 1 105 ? 10.238 -5.890 -15.105 1.00 94.50 105 GLN A CA 1
ATOM 824 C C . GLN A 1 105 ? 10.548 -5.071 -16.370 1.00 94.50 105 GLN A C 1
ATOM 826 O O . GLN A 1 105 ? 11.347 -4.138 -16.301 1.00 94.50 105 GLN A O 1
ATOM 831 N N . MET A 1 106 ? 9.892 -5.350 -17.501 1.00 94.56 106 MET A N 1
ATOM 832 C CA . MET A 1 106 ? 10.045 -4.545 -18.716 1.00 94.56 106 MET A CA 1
ATOM 833 C C . MET A 1 106 ? 9.521 -3.113 -18.523 1.00 94.56 106 MET A C 1
ATOM 835 O O . MET A 1 106 ? 8.673 -2.830 -17.669 1.00 94.56 106 MET A O 1
ATOM 839 N N . LEU A 1 107 ? 10.046 -2.190 -19.327 1.00 91.44 107 LEU A N 1
ATOM 840 C CA . LEU A 1 107 ? 9.618 -0.787 -19.349 1.00 91.44 107 LEU A CA 1
ATOM 841 C C . LEU A 1 107 ? 8.453 -0.550 -20.316 1.00 91.44 107 LEU A C 1
ATOM 843 O O . LEU A 1 107 ? 7.695 0.400 -20.137 1.00 91.44 107 LEU A O 1
ATOM 847 N N . GLN A 1 108 ? 8.315 -1.392 -21.342 1.00 92.19 108 GLN A N 1
ATOM 848 C CA . GLN A 1 108 ? 7.321 -1.211 -22.391 1.00 92.19 108 GLN A CA 1
ATOM 849 C C . GLN A 1 108 ? 5.981 -1.846 -22.001 1.00 92.19 108 GLN A C 1
ATOM 851 O O . GLN A 1 108 ? 5.913 -3.030 -21.675 1.00 92.19 108 GLN A O 1
ATOM 856 N N . GLU A 1 109 ? 4.900 -1.066 -22.070 1.00 89.12 109 GLU A N 1
ATOM 857 C CA . GLU A 1 109 ? 3.554 -1.487 -21.643 1.00 89.12 109 GLU A CA 1
ATOM 858 C C . GLU A 1 109 ? 3.046 -2.735 -22.368 1.00 89.12 109 GLU A C 1
ATOM 860 O O . GLU A 1 109 ? 2.461 -3.621 -21.747 1.00 89.12 109 GLU A O 1
ATOM 865 N N . THR A 1 110 ? 3.346 -2.863 -23.661 1.00 90.25 110 THR A N 1
ATOM 866 C CA . THR A 1 110 ? 2.977 -4.040 -24.459 1.00 90.25 110 THR A CA 1
ATOM 867 C C . THR A 1 110 ? 3.592 -5.335 -23.935 1.00 90.25 110 THR A C 1
ATOM 869 O O . THR A 1 110 ? 3.034 -6.397 -24.168 1.00 90.25 110 THR A O 1
ATOM 872 N N . GLU A 1 111 ? 4.723 -5.260 -23.231 1.00 90.94 111 GLU A N 1
ATOM 873 C CA . GLU A 1 111 ? 5.430 -6.431 -22.709 1.00 90.94 111 GLU A CA 1
ATOM 874 C C . GLU A 1 111 ? 5.036 -6.759 -21.265 1.00 90.94 111 GLU A C 1
ATOM 876 O O . GLU A 1 111 ? 4.980 -7.934 -20.904 1.00 90.94 111 GLU A O 1
ATOM 881 N N . PHE A 1 112 ? 4.751 -5.744 -20.436 1.00 93.00 112 PHE A N 1
ATOM 882 C CA . PHE A 1 112 ? 4.428 -5.962 -19.021 1.00 93.00 112 PHE A CA 1
ATOM 883 C C . PHE A 1 112 ? 2.928 -6.045 -18.714 1.00 93.00 112 PHE A C 1
ATOM 885 O O . PHE A 1 112 ? 2.584 -6.494 -17.623 1.00 93.00 112 PHE A O 1
ATOM 892 N N . SER A 1 113 ? 2.035 -5.607 -19.609 1.00 90.88 113 SER A N 1
ATOM 893 C CA . SER A 1 113 ? 0.593 -5.461 -19.316 1.00 90.88 113 SER A CA 1
ATOM 894 C C . SER A 1 113 ? -0.092 -6.732 -18.796 1.00 90.88 113 SER A C 1
ATOM 896 O O . SER A 1 113 ? -0.981 -6.639 -17.953 1.00 90.88 113 SER A O 1
ATOM 898 N N . GLU A 1 114 ? 0.348 -7.915 -19.232 1.00 93.56 114 GLU A N 1
ATOM 899 C CA . GLU A 1 114 ? -0.186 -9.210 -18.778 1.00 93.56 114 GLU A CA 1
ATOM 900 C C . GLU A 1 114 ? 0.515 -9.764 -17.523 1.00 93.56 114 GLU A C 1
ATOM 902 O O . GLU A 1 114 ? 0.022 -10.698 -16.892 1.00 93.56 114 GLU A O 1
ATOM 907 N N . TYR A 1 115 ? 1.658 -9.191 -17.136 1.00 95.62 115 TYR A N 1
ATOM 908 C CA . TYR A 1 115 ? 2.537 -9.710 -16.078 1.00 95.62 115 TYR A CA 1
ATOM 909 C C . TYR A 1 115 ? 2.700 -8.759 -14.888 1.00 95.62 115 TYR A C 1
ATOM 911 O O . TYR A 1 115 ? 3.317 -9.136 -13.888 1.00 95.62 115 TYR A O 1
ATOM 919 N N . ARG A 1 116 ? 2.136 -7.550 -14.962 1.00 95.56 116 ARG A N 1
ATOM 920 C CA . ARG A 1 116 ? 2.229 -6.507 -13.937 1.00 95.56 116 ARG A CA 1
ATOM 921 C C . ARG A 1 116 ? 0.890 -5.794 -13.758 1.00 95.56 116 ARG A C 1
ATOM 923 O O . ARG A 1 116 ? 0.240 -5.406 -14.723 1.00 95.56 116 ARG A O 1
ATOM 930 N N . HIS A 1 117 ? 0.528 -5.525 -12.510 1.00 95.25 117 HIS A N 1
ATOM 931 C CA . HIS A 1 117 ? -0.584 -4.648 -12.175 1.00 95.25 117 HIS A CA 1
ATOM 932 C C . HIS A 1 117 ? -0.243 -3.179 -12.479 1.00 95.25 117 HIS A C 1
ATOM 934 O O . HIS A 1 117 ? 0.800 -2.676 -12.069 1.00 95.25 117 HIS A O 1
ATOM 940 N N . SER A 1 118 ? -1.137 -2.469 -13.169 1.00 90.56 118 SER A N 1
ATOM 941 C CA . SER A 1 118 ? -0.992 -1.035 -13.489 1.00 90.56 118 SER A CA 1
ATOM 942 C C . SER A 1 118 ? -1.997 -0.140 -12.757 1.00 90.56 118 SER A C 1
ATOM 944 O O . SER A 1 118 ? -1.875 1.085 -12.773 1.00 90.56 118 SER A O 1
ATOM 946 N N . ILE A 1 119 ? -2.993 -0.741 -12.103 1.00 94.25 119 ILE A N 1
ATOM 947 C CA . ILE A 1 119 ? -4.071 -0.025 -11.419 1.00 94.25 119 ILE A CA 1
ATOM 948 C C . ILE A 1 119 ? -3.537 0.567 -10.101 1.00 94.25 119 ILE A C 1
ATOM 950 O O . ILE A 1 119 ? -2.851 -0.141 -9.359 1.00 94.25 119 ILE A O 1
ATOM 954 N N . PRO A 1 120 ? -3.865 1.828 -9.761 1.00 95.38 120 PRO A N 1
ATOM 955 C CA . PRO A 1 120 ? -3.415 2.457 -8.522 1.00 95.38 120 PRO A CA 1
ATOM 956 C C . PRO A 1 120 ? -4.034 1.827 -7.271 1.00 95.38 120 PRO A C 1
ATOM 958 O O . PRO A 1 120 ? -5.246 1.591 -7.212 1.00 95.38 120 PRO A O 1
ATOM 961 N N . CYS A 1 121 ? -3.225 1.636 -6.226 1.00 95.56 121 CYS A N 1
ATOM 962 C CA . CYS A 1 121 ? -3.697 1.065 -4.964 1.00 95.56 121 CYS A CA 1
ATOM 963 C C . CYS A 1 121 ? -4.617 1.996 -4.175 1.00 95.56 121 CYS A C 1
ATOM 965 O O . CYS A 1 121 ? -5.490 1.508 -3.457 1.00 95.56 121 CYS A O 1
ATOM 967 N N . LEU A 1 122 ? -4.479 3.321 -4.319 1.00 93.44 122 LEU A N 1
ATOM 968 C CA . LEU A 1 122 ? -5.317 4.277 -3.586 1.00 93.44 122 LEU A CA 1
ATOM 969 C C . LEU A 1 122 ? -6.813 4.054 -3.810 1.00 93.44 122 LEU A C 1
ATOM 971 O O . LEU A 1 122 ? -7.597 4.221 -2.881 1.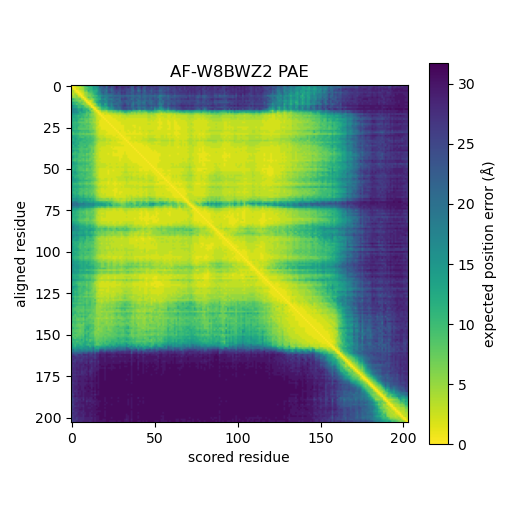00 93.44 122 LEU A O 1
ATOM 975 N N . LYS A 1 123 ? -7.205 3.637 -5.017 1.00 90.75 123 LYS A N 1
ATOM 976 C CA . LYS A 1 123 ? -8.605 3.356 -5.345 1.00 90.75 123 LYS A CA 1
ATOM 977 C C . LYS A 1 123 ? -9.170 2.221 -4.485 1.00 90.75 123 LYS A C 1
ATOM 979 O O . LYS A 1 123 ? -10.275 2.338 -3.961 1.00 90.75 123 LYS A O 1
ATOM 984 N N . TYR A 1 124 ? -8.414 1.136 -4.333 1.00 92.50 124 TYR A N 1
ATOM 985 C CA . TYR A 1 124 ? -8.820 -0.012 -3.521 1.00 92.50 124 TYR A CA 1
ATOM 986 C C . TYR A 1 124 ? -8.741 0.295 -2.029 1.00 92.50 124 TYR A C 1
ATOM 988 O O . TYR A 1 124 ? -9.643 -0.075 -1.283 1.00 92.50 124 TYR A O 1
ATOM 996 N N . LEU A 1 125 ? -7.706 1.027 -1.608 1.00 90.12 125 LEU A N 1
ATOM 997 C CA . LEU A 1 125 ? -7.532 1.457 -0.224 1.00 90.12 125 LEU A CA 1
ATOM 998 C C . LEU A 1 125 ? -8.663 2.382 0.234 1.00 90.12 125 LEU A C 1
ATOM 1000 O O . LEU A 1 125 ? -9.177 2.174 1.326 1.00 90.12 125 LEU A O 1
ATOM 1004 N N . ASP A 1 126 ? -9.088 3.356 -0.580 1.00 88.62 126 ASP A N 1
ATOM 1005 C CA . ASP A 1 126 ? -10.208 4.243 -0.229 1.00 88.62 126 ASP A CA 1
ATOM 1006 C C . ASP A 1 126 ? -11.515 3.453 -0.088 1.00 88.62 126 ASP A C 1
ATOM 1008 O O . ASP A 1 126 ? -12.242 3.635 0.889 1.00 88.62 126 ASP A O 1
ATOM 1012 N N . ASN A 1 127 ? -11.786 2.515 -1.006 1.00 88.38 127 ASN A N 1
ATOM 1013 C CA . ASN A 1 127 ? -12.983 1.677 -0.918 1.00 88.38 127 ASN A CA 1
ATOM 1014 C C . ASN A 1 127 ? -12.961 0.769 0.321 1.00 88.38 127 ASN A C 1
ATOM 1016 O O . ASN A 1 127 ? -13.898 0.783 1.118 1.00 88.38 127 ASN A O 1
ATOM 1020 N N . TRP A 1 128 ? -11.867 0.028 0.522 1.00 86.81 128 TRP A N 1
ATOM 1021 C CA . TRP A 1 128 ? -11.694 -0.849 1.681 1.00 86.81 128 TRP A CA 1
ATOM 1022 C C . TRP A 1 128 ? -11.789 -0.070 2.997 1.00 86.81 128 TRP A C 1
ATOM 1024 O O . TRP A 1 128 ? -12.467 -0.490 3.935 1.00 86.81 128 TRP A O 1
ATOM 1034 N N . TYR A 1 129 ? -11.163 1.106 3.058 1.00 84.62 129 TYR A N 1
ATOM 1035 C CA . TYR A 1 129 ? -11.193 1.961 4.237 1.00 84.62 129 TYR A CA 1
ATOM 1036 C C . TYR A 1 129 ? -12.615 2.429 4.569 1.00 84.62 129 TYR A C 1
ATOM 1038 O O . TYR A 1 129 ? -13.022 2.370 5.731 1.00 84.62 129 TYR A O 1
ATOM 1046 N N . ARG A 1 130 ? -13.401 2.844 3.565 1.00 84.44 130 ARG A N 1
ATOM 1047 C CA . ARG A 1 130 ? -14.806 3.246 3.758 1.00 84.44 130 ARG A CA 1
ATOM 1048 C C . ARG A 1 130 ? -15.664 2.114 4.312 1.00 84.44 130 ARG A C 1
ATOM 1050 O O . ARG A 1 130 ? -16.476 2.358 5.202 1.00 84.44 130 ARG A O 1
ATOM 1057 N N . GLU A 1 131 ? -15.475 0.896 3.818 1.00 85.19 131 GLU A N 1
ATOM 1058 C CA . GLU A 1 131 ? -16.215 -0.277 4.290 1.00 85.19 131 GLU A CA 1
ATOM 1059 C C . GLU A 1 131 ? -15.881 -0.607 5.750 1.00 85.19 131 GLU A C 1
ATOM 1061 O O . GLU A 1 131 ? -16.781 -0.720 6.585 1.00 85.19 131 GLU A O 1
ATOM 1066 N N . GLN A 1 132 ? -14.593 -0.685 6.095 1.00 85.00 132 GLN A N 1
ATOM 1067 C CA . GLN A 1 132 ? -14.168 -0.989 7.466 1.00 85.00 132 GLN A CA 1
ATOM 1068 C C . GLN A 1 132 ? -14.558 0.112 8.457 1.00 85.00 132 GLN A C 1
ATOM 1070 O O . GLN A 1 132 ? -14.937 -0.172 9.594 1.00 85.00 132 GLN A O 1
ATOM 1075 N N . TYR A 1 133 ? -14.521 1.376 8.030 1.00 83.44 133 TYR A N 1
ATOM 1076 C CA . TYR A 1 133 ? -14.927 2.510 8.856 1.00 83.44 133 TYR A CA 1
ATOM 1077 C C . TYR A 1 133 ? -16.372 2.381 9.354 1.00 83.44 133 TYR A C 1
ATOM 1079 O O . TYR A 1 133 ? -16.638 2.600 10.537 1.00 83.44 133 TYR A O 1
ATOM 1087 N N . LEU A 1 134 ? -17.302 1.977 8.484 1.00 83.31 134 LEU A N 1
ATOM 1088 C CA . LEU A 1 134 ? -18.702 1.776 8.868 1.00 83.31 134 LEU A CA 1
ATOM 1089 C C . LEU A 1 134 ? -18.854 0.641 9.885 1.00 83.31 134 LEU A C 1
ATOM 1091 O O . LEU A 1 134 ? -19.616 0.772 10.847 1.00 83.31 134 LEU A O 1
ATOM 1095 N N . VAL A 1 135 ? -18.092 -0.441 9.715 1.00 86.19 135 VAL A N 1
ATOM 1096 C CA . VAL A 1 135 ? -18.076 -1.565 10.658 1.00 86.19 135 VAL A CA 1
ATOM 1097 C C . VAL A 1 135 ? -17.600 -1.099 12.036 1.00 86.19 135 VAL A C 1
ATOM 1099 O O . VAL A 1 135 ? -18.317 -1.292 13.019 1.00 86.19 135 VAL A O 1
ATOM 1102 N N . PHE A 1 136 ? -16.460 -0.409 12.126 1.00 85.38 136 PHE A N 1
ATOM 1103 C CA . PHE A 1 136 ? -15.957 0.116 13.400 1.00 85.38 136 PHE A CA 1
ATOM 1104 C C . PHE A 1 136 ? -16.894 1.146 14.038 1.00 85.38 136 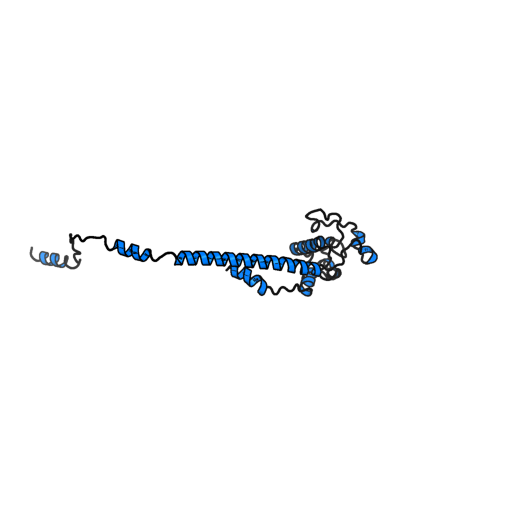PHE A C 1
ATOM 1106 O O . PHE A 1 136 ? -17.109 1.106 15.252 1.00 85.38 136 PHE A O 1
ATOM 1113 N N . LEU A 1 137 ? -17.494 2.035 13.241 1.00 84.44 137 LEU A N 1
ATOM 1114 C CA . LEU A 1 137 ? -18.471 3.007 13.728 1.00 84.44 137 LEU A CA 1
ATOM 1115 C C . LEU A 1 137 ? -19.668 2.288 14.351 1.00 84.44 137 LEU A C 1
ATOM 1117 O O . LEU A 1 137 ? -20.020 2.573 15.496 1.00 84.44 137 LEU A O 1
ATOM 1121 N N . SER A 1 138 ? -20.244 1.309 13.650 1.00 86.88 138 SER A N 1
ATOM 1122 C CA . SER A 1 138 ? -21.381 0.543 14.168 1.00 86.88 138 SER A CA 1
ATOM 1123 C C . SER A 1 138 ? -21.033 -0.224 15.452 1.00 86.88 138 SER A C 1
ATOM 1125 O O . SER A 1 138 ? -21.778 -0.160 16.430 1.00 86.88 138 SER A O 1
ATOM 1127 N N . ALA A 1 139 ? -19.864 -0.870 15.503 1.00 87.88 139 ALA A N 1
ATOM 1128 C CA . ALA A 1 139 ? -19.397 -1.600 16.676 1.00 87.88 139 ALA A CA 1
ATOM 1129 C C . ALA A 1 139 ? -19.167 -0.668 17.878 1.00 87.88 139 ALA A C 1
ATOM 1131 O O . ALA A 1 139 ? -19.582 -0.979 18.996 1.00 87.88 139 ALA A O 1
ATOM 1132 N N . SER A 1 140 ? -18.565 0.505 17.657 1.00 85.00 140 SER A N 1
ATOM 1133 C CA . SER A 1 140 ? -18.357 1.501 18.714 1.00 85.00 140 SER A CA 1
ATOM 1134 C C . SER A 1 140 ? -19.675 2.060 19.262 1.00 85.00 140 SER A C 1
ATOM 1136 O O . SER A 1 140 ? -19.803 2.237 20.475 1.00 85.00 140 SER A O 1
ATOM 1138 N N . LEU A 1 141 ? -20.683 2.259 18.403 1.00 87.12 141 LEU A N 1
ATOM 1139 C CA . LEU A 1 141 ? -22.019 2.686 18.816 1.00 87.12 141 LEU A CA 1
ATOM 1140 C C . LEU A 1 141 ? -22.698 1.631 19.700 1.00 87.12 141 LEU A C 1
ATOM 1142 O O . LEU A 1 141 ? -23.241 1.973 20.750 1.00 87.12 141 LEU A O 1
ATOM 1146 N N . ILE A 1 142 ? -22.620 0.352 19.324 1.00 91.75 142 ILE A N 1
ATOM 1147 C CA . ILE A 1 142 ? -23.160 -0.755 20.129 1.00 91.75 142 ILE A CA 1
ATOM 1148 C C . ILE A 1 142 ? -22.490 -0.792 21.509 1.00 91.75 142 ILE A C 1
ATOM 1150 O O . ILE A 1 142 ? -23.181 -0.864 22.526 1.00 91.75 142 ILE A O 1
ATOM 1154 N N . LEU A 1 143 ? -21.159 -0.675 21.567 1.00 89.81 143 LEU A N 1
ATOM 1155 C CA . LEU A 1 143 ? -20.423 -0.631 22.835 1.00 89.81 143 LEU A CA 1
ATOM 1156 C C . LEU A 1 143 ? -20.840 0.560 23.709 1.00 89.81 143 LEU A C 1
ATOM 1158 O O . LEU A 1 143 ? -21.002 0.404 24.920 1.00 89.81 143 LEU A O 1
ATOM 1162 N N . ALA A 1 144 ? -21.059 1.735 23.112 1.00 88.31 144 ALA A N 1
ATOM 1163 C CA . ALA A 1 144 ? -21.536 2.909 23.837 1.00 88.31 144 ALA A CA 1
ATOM 1164 C C . ALA A 1 144 ? -22.942 2.694 24.425 1.00 88.31 144 ALA A C 1
ATOM 1166 O O . ALA A 1 144 ? -23.177 3.036 25.584 1.00 88.31 144 ALA A O 1
ATOM 1167 N N . ILE A 1 145 ? -23.856 2.078 23.667 1.00 92.50 145 ILE A N 1
ATOM 1168 C CA . ILE A 1 145 ? -25.215 1.760 24.134 1.00 92.50 145 ILE A CA 1
ATOM 1169 C C . ILE A 1 145 ? -25.164 0.793 25.320 1.00 92.50 145 ILE A C 1
ATOM 1171 O O . ILE A 1 145 ? -25.763 1.070 26.358 1.00 92.50 145 ILE A O 1
ATOM 1175 N N . VAL A 1 146 ? -24.405 -0.302 25.206 1.00 93.88 146 VAL A N 1
ATOM 1176 C CA . VAL A 1 146 ? -24.248 -1.283 26.293 1.00 93.88 146 VAL A CA 1
ATOM 1177 C C . VAL A 1 146 ? -23.710 -0.609 27.553 1.00 93.88 146 VAL A C 1
ATOM 1179 O O . VAL A 1 146 ? -24.244 -0.818 28.643 1.00 93.88 146 VAL A O 1
ATOM 1182 N N . GLN A 1 147 ? -22.706 0.257 27.410 1.00 92.00 147 GLN A N 1
ATOM 1183 C CA . GLN A 1 147 ? -22.140 0.996 28.533 1.00 92.00 147 GLN A CA 1
ATOM 1184 C C . GLN A 1 147 ? -23.184 1.888 29.221 1.00 92.00 147 GLN A C 1
ATOM 1186 O O . GLN A 1 147 ? -23.254 1.917 30.451 1.00 92.00 147 GLN A O 1
ATOM 1191 N N . ILE A 1 148 ? -24.015 2.593 28.450 1.00 92.25 148 ILE A N 1
ATOM 1192 C CA . ILE A 1 148 ? -25.093 3.429 28.993 1.00 92.25 148 ILE A CA 1
ATOM 1193 C C . ILE A 1 148 ? -26.121 2.562 29.732 1.00 92.25 148 ILE A C 1
ATOM 1195 O O . ILE A 1 148 ? -26.499 2.897 30.854 1.00 92.25 148 ILE A O 1
ATOM 1199 N N . CYS A 1 149 ? -26.523 1.420 29.168 1.00 94.06 149 CYS A N 1
ATOM 1200 C CA . CYS A 1 149 ? -27.454 0.491 29.813 1.00 94.06 149 CYS A CA 1
ATOM 1201 C C . CYS A 1 149 ? -26.921 -0.039 31.154 1.00 94.06 149 CYS A C 1
ATOM 1203 O O . CYS A 1 149 ? -27.673 -0.108 32.130 1.00 94.06 149 CYS A O 1
ATOM 1205 N N . VAL A 1 150 ? -25.628 -0.370 31.232 1.00 95.25 150 VAL A N 1
ATOM 1206 C CA . VAL A 1 150 ? -24.980 -0.810 32.479 1.00 95.25 150 VAL A CA 1
ATOM 1207 C C . VAL A 1 150 ? -25.008 0.301 33.528 1.00 95.25 150 VAL A C 1
ATOM 1209 O O . VAL A 1 150 ? -25.393 0.058 34.672 1.00 95.25 150 VAL A O 1
ATOM 1212 N N . LEU A 1 151 ? -24.663 1.534 33.147 1.00 93.88 151 LEU A N 1
ATOM 1213 C CA . LEU A 1 151 ? -24.684 2.676 34.065 1.00 93.88 151 LEU A CA 1
ATOM 1214 C C . LEU A 1 151 ? -26.096 2.970 34.584 1.00 93.88 151 LEU A C 1
ATOM 1216 O O . LEU A 1 151 ? -26.276 3.160 35.786 1.00 93.88 151 LEU A O 1
ATOM 1220 N N . LEU A 1 152 ? -27.105 2.942 33.710 1.00 93.50 152 LEU A N 1
ATOM 1221 C CA . LEU A 1 152 ? -28.503 3.120 34.108 1.00 93.50 152 LEU A CA 1
ATOM 1222 C C . LEU A 1 152 ? -28.967 2.012 35.056 1.00 93.50 152 LEU A C 1
ATOM 1224 O O . LEU A 1 152 ? -29.615 2.305 36.056 1.00 93.50 152 LEU A O 1
ATOM 1228 N N . SER A 1 153 ? -28.590 0.759 34.791 1.00 93.38 153 SER A N 1
ATOM 1229 C CA . SER A 1 153 ? -28.937 -0.378 35.654 1.00 93.38 153 SER A CA 1
ATOM 1230 C C . SER A 1 153 ? -28.376 -0.208 37.068 1.00 93.38 153 SER A C 1
ATOM 1232 O O . SER A 1 153 ? -29.083 -0.439 38.047 1.00 93.38 153 SER A O 1
ATOM 1234 N N . ILE A 1 154 ? -27.128 0.260 37.187 1.00 94.12 154 ILE A N 1
ATOM 1235 C CA . ILE A 1 154 ? -26.502 0.562 38.482 1.00 94.12 154 ILE A CA 1
ATOM 1236 C C . ILE A 1 154 ? -27.251 1.698 39.190 1.00 94.12 154 ILE A C 1
ATOM 1238 O O . ILE A 1 154 ? -27.583 1.564 40.366 1.00 94.12 154 ILE A O 1
ATOM 1242 N N . ILE A 1 155 ? -27.549 2.797 38.489 1.00 92.50 155 ILE A N 1
ATOM 1243 C CA . ILE A 1 155 ? -28.246 3.957 39.067 1.00 92.50 155 ILE A CA 1
ATOM 1244 C C . ILE A 1 155 ? -29.644 3.570 39.558 1.00 92.50 155 ILE A C 1
ATOM 1246 O O . ILE A 1 155 ? -29.994 3.892 40.690 1.00 92.50 155 ILE A O 1
ATOM 1250 N N . VAL A 1 156 ? -30.416 2.845 38.744 1.00 90.69 156 VAL A N 1
ATOM 1251 C CA . VAL A 1 156 ? -31.773 2.397 39.092 1.00 90.69 156 VAL A CA 1
ATOM 1252 C C . VAL A 1 156 ? -31.747 1.439 40.280 1.00 90.69 156 VAL A C 1
ATOM 1254 O O . VAL A 1 156 ? -32.578 1.549 41.180 1.00 90.69 156 VAL A O 1
ATOM 1257 N N . ASN A 1 157 ? -30.779 0.520 40.333 1.00 87.94 157 ASN A N 1
ATOM 1258 C CA . ASN A 1 157 ? -30.633 -0.367 41.482 1.00 87.94 157 ASN A CA 1
ATOM 1259 C C . ASN A 1 157 ? -30.276 0.421 42.754 1.00 87.94 157 ASN A C 1
ATOM 1261 O O . ASN A 1 157 ? -30.834 0.146 43.809 1.00 87.94 157 ASN A O 1
ATOM 1265 N N . CYS A 1 158 ? -29.426 1.450 42.654 1.00 84.12 158 CYS A N 1
ATOM 1266 C CA . CYS A 1 158 ? -29.096 2.347 43.766 1.00 84.12 158 CYS A CA 1
ATOM 1267 C C . CYS A 1 158 ? -30.275 3.225 44.213 1.00 84.12 158 CYS A C 1
ATOM 1269 O O . CYS A 1 158 ? -30.417 3.464 45.410 1.00 84.12 158 CYS A O 1
ATOM 1271 N N . SER A 1 159 ? -31.130 3.691 43.297 1.00 83.94 159 SER A N 1
ATOM 1272 C CA . SER A 1 159 ? -32.324 4.473 43.650 1.00 83.94 159 SER A CA 1
ATOM 1273 C C . SER A 1 159 ? -33.448 3.613 44.226 1.00 83.94 159 SER A C 1
ATOM 1275 O O . SER A 1 159 ? -34.232 4.096 45.036 1.00 83.94 159 SER A O 1
ATOM 1277 N N . ASN A 1 160 ? -33.521 2.340 43.823 1.00 66.44 160 ASN A N 1
ATOM 1278 C CA . ASN A 1 160 ? -34.480 1.366 44.342 1.00 66.44 160 ASN A CA 1
ATOM 1279 C C . ASN A 1 160 ? -34.037 0.718 45.655 1.00 66.44 160 ASN A C 1
ATOM 1281 O O . ASN A 1 160 ? -34.838 -0.016 46.230 1.00 66.44 160 ASN A O 1
ATOM 1285 N N . VAL A 1 161 ? -32.820 0.983 46.155 1.00 64.88 161 VAL A N 1
ATOM 1286 C CA . VAL A 1 161 ? -32.502 0.753 47.569 1.00 64.88 161 VAL A CA 1
ATOM 1287 C C . VAL A 1 161 ? -33.359 1.748 48.347 1.00 64.88 161 VAL A C 1
ATOM 1289 O O . VAL A 1 161 ? -33.011 2.931 48.409 1.00 64.88 161 VAL A O 1
ATOM 1292 N N . PRO A 1 162 ? -34.493 1.322 48.940 1.00 57.75 162 PRO A N 1
ATOM 1293 C CA . PRO A 1 162 ? -35.268 2.216 49.770 1.00 57.75 162 PRO A CA 1
ATOM 1294 C C . PRO A 1 162 ? -34.355 2.614 50.923 1.00 57.75 162 PRO A C 1
ATOM 1296 O O . PRO A 1 162 ? -33.416 1.893 51.265 1.00 57.75 162 PRO A O 1
ATOM 1299 N N . SER A 1 163 ? -34.660 3.732 51.554 1.00 54.84 163 SER A N 1
ATOM 1300 C CA . SER A 1 163 ? -34.071 4.235 52.793 1.00 54.84 163 SER A CA 1
ATOM 1301 C C . SER A 1 163 ? -34.159 3.250 53.994 1.00 54.84 163 SER A C 1
ATOM 1303 O O . SER A 1 163 ? -34.471 3.639 55.112 1.00 54.84 163 SER A O 1
ATOM 1305 N N . LYS A 1 164 ? -33.882 1.948 53.827 1.00 50.50 164 LYS A N 1
ATOM 1306 C CA . LYS A 1 164 ? -33.834 0.925 54.879 1.00 50.50 164 LYS A CA 1
ATOM 1307 C C . LYS A 1 164 ? -32.714 1.189 55.888 1.00 50.50 164 LYS A C 1
ATOM 1309 O O . LYS A 1 164 ? -32.799 0.731 57.019 1.00 50.50 164 LYS A O 1
ATOM 1314 N N . LYS A 1 165 ? -31.723 2.025 55.546 1.00 50.09 165 LYS A N 1
ATOM 1315 C CA . LYS A 1 165 ? -30.724 2.515 56.512 1.00 50.09 165 LYS A CA 1
ATOM 1316 C C . LYS A 1 165 ? -31.254 3.582 57.482 1.00 50.09 165 LYS A C 1
ATOM 1318 O O . LYS A 1 165 ? -30.568 3.873 58.460 1.00 50.09 165 LYS A O 1
ATOM 1323 N N . VAL A 1 166 ? -32.438 4.165 57.255 1.00 51.75 166 VAL A N 1
ATOM 1324 C CA . VAL A 1 166 ? -33.048 5.113 58.211 1.00 51.75 166 VAL A CA 1
ATOM 1325 C C . VAL A 1 166 ? -33.922 4.394 59.248 1.00 51.75 166 VAL A C 1
ATOM 1327 O O . VAL A 1 166 ? -34.033 4.877 60.373 1.00 51.75 166 VAL A O 1
ATOM 1330 N N . GLU A 1 167 ? -34.459 3.208 58.942 1.00 48.84 167 GLU A N 1
ATOM 1331 C CA . GLU A 1 167 ? -35.208 2.398 59.920 1.00 48.84 167 GLU A CA 1
ATOM 1332 C C . GLU A 1 167 ? -34.314 1.525 60.815 1.00 48.84 167 GLU A C 1
ATOM 1334 O O . GLU A 1 167 ? -34.589 1.410 62.010 1.00 48.84 167 GLU A O 1
ATOM 1339 N N . GLU A 1 168 ? -33.192 0.992 60.313 1.00 48.88 168 GLU A N 1
ATOM 1340 C CA . GLU A 1 168 ? -32.272 0.197 61.151 1.00 48.88 168 GLU A CA 1
ATOM 1341 C C . GLU A 1 168 ? -31.588 1.024 62.254 1.00 48.88 168 GLU A C 1
ATOM 1343 O O . GLU A 1 168 ? -31.307 0.494 63.328 1.00 48.88 168 GLU A O 1
ATOM 1348 N N . LYS A 1 169 ? -31.398 2.340 62.059 1.00 47.97 169 LYS A N 1
ATOM 1349 C CA . LYS A 1 169 ? -30.897 3.230 63.126 1.00 47.97 169 LYS A CA 1
ATOM 1350 C C . LYS A 1 169 ? -31.949 3.571 64.187 1.00 47.97 169 LYS A C 1
ATOM 1352 O O . LYS A 1 169 ? -31.579 3.837 65.325 1.00 47.97 169 LYS A O 1
ATOM 1357 N N . LYS A 1 170 ? -33.246 3.542 63.857 1.00 42.00 170 LYS A N 1
ATOM 1358 C CA . LYS A 1 170 ? -34.320 3.821 64.831 1.00 42.00 170 LYS A CA 1
ATOM 1359 C C . LYS A 1 170 ? -34.629 2.617 65.724 1.00 42.00 170 LYS A C 1
ATOM 1361 O O . LYS A 1 170 ? -34.975 2.799 66.887 1.00 42.00 170 LYS A O 1
ATOM 1366 N N . MET A 1 171 ? -34.437 1.393 65.226 1.00 47.09 171 MET A N 1
ATOM 1367 C CA . MET A 1 171 ? -34.681 0.170 66.004 1.00 47.09 171 MET A CA 1
ATOM 1368 C C . MET A 1 171 ? -33.541 -0.174 66.988 1.00 47.09 171 MET A C 1
ATOM 1370 O O . MET A 1 171 ? -33.766 -0.925 67.935 1.00 47.09 171 MET A O 1
ATOM 1374 N N . SER A 1 172 ? -32.329 0.380 66.808 1.00 47.97 172 SER A N 1
ATOM 1375 C CA . SER A 1 172 ? -31.200 0.178 67.736 1.00 47.97 172 SER A CA 1
ATOM 1376 C C . SER A 1 172 ? -31.167 1.153 68.918 1.00 47.97 172 SER A C 1
ATOM 1378 O O . SER A 1 172 ? -30.518 0.858 69.919 1.00 47.97 172 SER A O 1
ATOM 1380 N N . GLU A 1 173 ? -31.853 2.299 68.831 1.00 48.12 173 GLU A N 1
ATOM 1381 C CA . GLU A 1 173 ? -31.979 3.241 69.958 1.00 48.12 173 GLU A CA 1
ATOM 1382 C C . GLU A 1 173 ? -33.154 2.912 70.894 1.00 48.12 173 GLU A C 1
ATOM 1384 O O . GLU A 1 173 ? -33.103 3.251 72.072 1.00 48.12 173 GLU A O 1
ATOM 1389 N N . LEU A 1 174 ? -34.167 2.162 70.439 1.00 49.06 174 LEU A N 1
ATOM 1390 C CA . LEU A 1 174 ? -35.326 1.773 71.259 1.00 49.06 174 LEU A CA 1
ATOM 1391 C C . LEU A 1 174 ? -35.160 0.410 71.966 1.00 49.06 174 LEU A C 1
ATOM 1393 O O . LEU A 1 174 ? -36.139 -0.263 72.285 1.00 49.06 174 LEU A O 1
ATOM 1397 N N . ARG A 1 175 ? -33.919 -0.045 72.193 1.00 45.94 175 ARG A N 1
ATOM 1398 C CA . ARG A 1 175 ? -33.635 -1.281 72.946 1.00 45.94 175 ARG A CA 1
ATOM 1399 C C . ARG A 1 175 ? -32.398 -1.175 73.834 1.00 45.94 175 ARG A C 1
ATOM 1401 O O . ARG A 1 175 ? -31.536 -2.050 73.814 1.00 45.94 175 ARG A O 1
ATOM 1408 N N . LYS A 1 176 ? -32.320 -0.130 74.655 1.00 34.44 176 LYS A N 1
ATOM 1409 C CA . LYS A 1 176 ? -31.506 -0.165 75.878 1.00 34.44 176 LYS A CA 1
ATOM 1410 C C . LYS A 1 176 ? -32.326 0.365 77.060 1.00 34.44 176 LYS A C 1
ATOM 1412 O O . LYS A 1 176 ? -32.651 1.548 77.064 1.00 34.44 176 LYS A O 1
ATOM 1417 N N . PRO A 1 177 ? -32.705 -0.493 78.025 1.00 38.94 177 PRO A N 1
ATOM 1418 C CA . PRO A 1 177 ? -33.295 -0.047 79.280 1.00 38.94 177 PRO A CA 1
ATOM 1419 C C . PRO A 1 177 ? -32.227 0.557 80.215 1.00 38.94 177 PRO A C 1
ATOM 1421 O O . PRO A 1 177 ? -31.032 0.305 80.025 1.00 38.94 177 PRO A O 1
ATOM 1424 N N . PRO A 1 178 ? -32.648 1.363 81.208 1.00 42.94 178 PRO A N 1
ATOM 1425 C CA . PRO A 1 178 ? -31.763 2.058 82.131 1.00 42.94 178 PRO A CA 1
ATOM 1426 C C . PRO A 1 178 ? -31.338 1.136 83.275 1.00 42.94 178 PRO A C 1
ATOM 1428 O O . PRO A 1 178 ? -32.174 0.468 83.878 1.00 42.94 178 PRO A O 1
ATOM 1431 N N . THR A 1 179 ? -30.054 1.166 83.623 1.00 29.64 179 THR A N 1
ATOM 1432 C CA . THR A 1 179 ? -29.580 0.688 84.928 1.00 29.64 179 THR A CA 1
ATOM 1433 C C . THR A 1 179 ? -28.371 1.514 85.359 1.00 29.64 179 THR A C 1
ATOM 1435 O O . THR A 1 179 ? -27.278 1.382 84.808 1.00 29.64 179 THR A O 1
ATOM 1438 N N . GLU A 1 180 ? -28.620 2.388 86.339 1.00 34.19 180 GLU A N 1
ATOM 1439 C CA . GLU A 1 180 ? -27.727 2.705 87.466 1.00 34.19 180 GLU A CA 1
ATOM 1440 C C . GLU A 1 180 ? -27.059 1.407 87.983 1.00 34.19 180 GLU A C 1
ATOM 1442 O O . GLU A 1 180 ? -27.652 0.338 87.874 1.00 34.19 180 GLU A O 1
ATOM 1447 N N . THR A 1 181 ? -25.839 1.337 88.518 1.00 32.84 181 THR A N 1
ATOM 1448 C CA . THR A 1 181 ? -25.094 2.231 89.418 1.00 32.84 181 THR A CA 1
ATOM 1449 C C . THR A 1 181 ? -23.653 1.695 89.471 1.00 32.84 181 THR A C 1
ATOM 1451 O O . THR A 1 181 ? -23.474 0.485 89.527 1.00 32.84 181 THR A O 1
ATOM 1454 N N . HIS A 1 182 ? -22.632 2.557 89.480 1.00 35.12 182 HIS A N 1
ATOM 1455 C CA . HIS A 1 182 ? -21.498 2.520 90.425 1.00 35.12 182 HIS A CA 1
ATOM 1456 C C . HIS A 1 182 ? -20.490 3.623 90.061 1.00 35.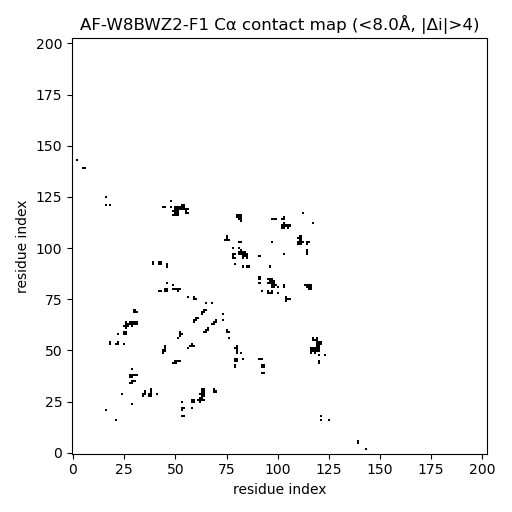12 182 HIS A C 1
ATOM 1458 O O . HIS A 1 182 ? -19.745 3.549 89.088 1.00 35.12 182 HIS A O 1
ATOM 1464 N N . HIS A 1 183 ? -20.506 4.676 90.876 1.00 36.78 183 HIS A N 1
ATOM 1465 C CA . HIS A 1 183 ? -19.539 5.766 90.898 1.00 36.78 183 HIS A CA 1
ATOM 1466 C C . HIS A 1 183 ? -18.175 5.286 91.427 1.00 36.78 183 HIS A C 1
ATOM 1468 O O . HIS A 1 183 ? -18.094 4.796 92.549 1.00 36.78 183 HIS A O 1
ATOM 1474 N N . THR A 1 184 ? -17.103 5.570 90.688 1.00 34.22 184 THR A N 1
ATOM 1475 C CA . THR A 1 184 ? -15.743 5.810 91.219 1.00 34.22 184 THR A CA 1
ATOM 1476 C C . THR A 1 184 ? -15.106 6.872 90.323 1.00 34.22 184 THR A C 1
ATOM 1478 O O . THR A 1 184 ? -14.585 6.576 89.257 1.00 34.22 184 THR A O 1
ATOM 1481 N N . LEU A 1 185 ? -15.451 8.140 90.542 1.00 42.44 185 LEU A N 1
ATOM 1482 C CA . LEU A 1 185 ? -14.644 9.103 91.300 1.00 42.44 185 LEU A CA 1
ATOM 1483 C C . LEU A 1 185 ? -13.290 9.392 90.625 1.00 42.44 185 LEU A C 1
ATOM 1485 O O . LEU A 1 185 ? -12.244 8.906 91.049 1.00 42.44 185 LEU A O 1
ATOM 1489 N N . VAL A 1 186 ? -13.326 10.242 89.594 1.00 45.97 186 VAL A N 1
ATOM 1490 C CA . VAL A 1 186 ? -12.152 10.987 89.119 1.00 45.97 186 VAL A CA 1
ATOM 1491 C C . VAL A 1 186 ? -11.759 11.955 90.239 1.00 45.97 186 VAL A C 1
ATOM 1493 O O . VAL A 1 186 ? -12.333 13.033 90.375 1.00 45.97 186 VAL A O 1
ATOM 1496 N N . LYS A 1 187 ? -10.837 11.533 91.110 1.00 39.19 187 LYS A N 1
ATOM 1497 C CA . LYS A 1 187 ? -10.201 12.417 92.092 1.00 39.19 187 LYS A CA 1
ATOM 1498 C C . LYS A 1 187 ? -9.170 13.275 91.364 1.00 39.19 187 LYS A C 1
ATOM 1500 O O . LYS A 1 187 ? -8.227 12.755 90.774 1.00 39.19 187 LYS A O 1
ATOM 1505 N N . ASN A 1 188 ? -9.381 14.587 91.404 1.00 42.88 188 ASN A N 1
ATOM 1506 C CA . ASN A 1 188 ? -8.444 15.581 90.901 1.00 42.88 188 ASN A CA 1
ATOM 1507 C C . ASN A 1 188 ? -7.116 15.498 91.669 1.00 42.88 188 ASN A C 1
ATOM 1509 O O . ASN A 1 188 ? -7.084 15.472 92.896 1.00 42.88 188 ASN A O 1
ATOM 1513 N N . ILE A 1 189 ? -6.020 15.493 90.916 1.00 50.69 189 ILE A N 1
ATOM 1514 C CA . ILE A 1 189 ? -4.637 15.253 91.361 1.00 50.69 189 ILE A CA 1
ATOM 1515 C C . ILE A 1 189 ? -4.069 16.406 92.225 1.00 50.69 189 ILE A C 1
ATOM 1517 O O . ILE A 1 189 ? -3.005 16.277 92.814 1.00 50.69 189 ILE A O 1
ATOM 1521 N N . TYR A 1 190 ? -4.787 17.522 92.377 1.00 45.31 190 TYR A N 1
ATOM 1522 C CA . TYR A 1 190 ? -4.287 18.720 93.066 1.00 45.31 190 TYR A CA 1
ATOM 1523 C C . TYR A 1 190 ? -4.540 18.773 94.584 1.00 45.31 190 TYR A C 1
ATOM 1525 O O . TYR A 1 190 ? -3.963 19.620 95.260 1.00 45.31 190 TYR A O 1
ATOM 1533 N N . GLU A 1 191 ? -5.373 17.889 95.144 1.00 46.75 191 GLU A N 1
ATOM 1534 C CA . GLU A 1 191 ? -5.828 18.015 96.543 1.00 46.75 191 GLU A CA 1
ATOM 1535 C C . GLU A 1 191 ? -5.041 17.149 97.549 1.00 46.75 191 GLU A C 1
ATOM 1537 O O . GLU A 1 191 ? -5.180 17.317 98.759 1.00 46.75 191 GLU A O 1
ATOM 1542 N N . GLN A 1 192 ? -4.182 16.235 97.080 1.00 48.66 192 GLN A N 1
ATOM 1543 C CA . GLN A 1 192 ? -3.566 15.210 97.938 1.00 48.66 192 GLN A CA 1
ATOM 1544 C C . GLN A 1 192 ? -2.195 15.610 98.523 1.00 48.66 192 GLN A C 1
ATOM 1546 O O . GLN A 1 192 ? -1.834 15.139 99.603 1.00 48.66 192 GLN A O 1
ATOM 1551 N N . ASP A 1 193 ? -1.471 16.538 97.888 1.00 50.28 193 ASP A N 1
ATOM 1552 C CA . ASP A 1 193 ? -0.128 16.946 98.335 1.00 50.28 193 ASP A CA 1
ATOM 1553 C C . ASP A 1 193 ? -0.131 18.043 99.417 1.00 50.28 193 ASP A C 1
ATOM 1555 O O . ASP A 1 193 ? 0.770 18.087 100.260 1.00 50.28 193 ASP A O 1
ATOM 1559 N N . LEU A 1 194 ? -1.168 18.889 99.483 1.00 56.94 194 LEU A N 1
ATOM 1560 C CA . LEU A 1 194 ? -1.255 19.951 100.500 1.00 56.94 194 LEU A CA 1
ATOM 1561 C C . LEU A 1 194 ? -1.635 19.427 101.897 1.00 56.94 194 LEU A C 1
ATOM 1563 O O . LEU A 1 194 ? -1.237 20.012 102.907 1.00 56.94 194 LEU A O 1
ATOM 1567 N N . ALA A 1 195 ? -2.365 18.309 101.976 1.00 57.06 195 ALA A N 1
ATOM 1568 C CA . ALA A 1 195 ? -2.785 17.710 103.247 1.00 57.06 195 ALA A CA 1
ATOM 1569 C C . ALA A 1 195 ? -1.644 16.964 103.970 1.00 57.06 195 ALA A C 1
ATOM 1571 O O . ALA A 1 195 ? -1.627 16.875 105.197 1.00 57.06 195 ALA A O 1
ATOM 1572 N N . LEU A 1 196 ? -0.656 16.454 103.229 1.00 56.84 196 LEU A N 1
ATOM 1573 C CA . LEU A 1 196 ? 0.487 15.728 103.796 1.00 56.84 196 LEU A CA 1
ATOM 1574 C C . LEU A 1 196 ? 1.598 16.655 104.311 1.00 56.84 196 LEU A C 1
ATOM 1576 O O . LEU A 1 196 ? 2.342 16.272 105.217 1.00 56.84 196 LEU A O 1
ATOM 1580 N N . GLN A 1 197 ? 1.703 17.882 103.790 1.00 54.44 197 GLN A N 1
ATOM 1581 C CA . GLN A 1 197 ? 2.656 18.870 104.306 1.00 54.44 197 GLN A CA 1
ATOM 1582 C C . GLN A 1 197 ? 2.186 19.526 105.610 1.00 54.44 197 GLN A C 1
ATOM 1584 O O . GLN A 1 197 ? 3.016 19.820 106.471 1.00 54.44 197 GLN A O 1
ATOM 1589 N N . SER A 1 198 ? 0.876 19.710 105.807 1.00 51.22 198 SER A N 1
ATOM 1590 C CA . SER A 1 198 ? 0.346 20.333 107.028 1.00 51.22 198 SER A CA 1
ATOM 1591 C C . SER A 1 198 ? 0.426 19.415 108.254 1.00 51.22 198 SER A C 1
ATOM 1593 O O . SER A 1 198 ? 0.687 19.890 109.359 1.00 51.22 198 SER A O 1
ATOM 1595 N N . LEU A 1 199 ? 0.306 18.095 108.074 1.00 52.44 199 LEU A N 1
ATOM 1596 C CA . LEU A 1 199 ? 0.390 17.124 109.173 1.00 52.44 199 LEU A CA 1
ATOM 1597 C C . LEU A 1 199 ? 1.821 16.835 109.648 1.00 52.44 199 LEU A C 1
ATOM 1599 O O . LEU A 1 199 ? 2.008 16.380 110.774 1.00 52.44 199 LEU A O 1
ATOM 1603 N N . ARG A 1 200 ? 2.844 17.162 108.850 1.00 54.12 200 ARG A N 1
ATOM 1604 C CA . ARG A 1 200 ? 4.253 17.044 109.265 1.00 54.12 200 ARG A CA 1
ATOM 1605 C C . ARG A 1 200 ? 4.695 18.157 110.228 1.00 54.12 200 ARG A C 1
ATOM 1607 O O . ARG A 1 200 ? 5.824 18.140 110.699 1.00 54.12 200 ARG A O 1
ATOM 1614 N N . LYS A 1 201 ? 3.819 19.128 110.516 1.00 50.06 201 LYS A N 1
ATOM 1615 C CA . LYS A 1 201 ? 4.101 20.271 111.397 1.00 50.06 201 LYS A CA 1
ATOM 1616 C C . LYS A 1 201 ? 3.569 20.097 112.830 1.00 50.06 201 LYS A C 1
ATOM 1618 O O . LYS A 1 201 ? 3.761 20.997 113.639 1.00 50.06 201 LYS A O 1
ATOM 1623 N N . TYR A 1 202 ? 2.902 18.979 113.147 1.00 44.22 202 TYR A N 1
ATOM 1624 C CA . TYR A 1 202 ? 2.277 18.761 114.464 1.00 44.22 202 TYR A CA 1
ATOM 1625 C C . TYR A 1 202 ? 2.448 17.341 115.046 1.00 44.22 202 TYR A C 1
ATOM 1627 O O . TYR A 1 202 ? 1.660 16.924 115.896 1.00 44.22 202 TYR A O 1
ATOM 1635 N N . ARG A 1 203 ? 3.466 16.586 114.620 1.00 41.75 203 ARG A N 1
ATOM 1636 C CA . ARG A 1 203 ? 3.888 15.349 115.291 1.00 41.75 203 ARG A CA 1
ATOM 1637 C C . ARG A 1 203 ? 5.403 15.224 115.283 1.00 41.75 203 ARG A C 1
ATOM 1639 O O . ARG A 1 203 ? 5.987 15.526 114.221 1.00 41.75 203 ARG A O 1
#

Foldseek 3Di:
DVLCCLVCVVVVPPDDPPLVVQLVCCQEQQLDPPSVVVVLVVLCLCLVVLAAGAQWLCSPVNHCCQVVVSVVDNASGDLSQWDAPVSVDPSCSVVGHFPDRVQCRDPDCVSNVNTGHTHHSNVVVNVVVVVVVVVSVVVSVVVVVVVVVVVVVVVVVVVPPPPVVVVVVVVVVPPDDDDDDDDDDPDDPPPPVVVVVVVVVPD

Organism: Ceratitis capitata (NCBI:txid7213)

pLDDT: mean 79.63, std 20.21, range [29.64, 96.75]

Sequence (203 aa):
MICLAIILWPHCLGITLDESKMVKILQGFYGVPGKEQLTNAIDLAQASFGCCGMNSVINYDTSLWKLQRYGQREWVVPLTCCILMNNNDILYYLDPKPVNETQCQMLQETEFSEYRHSIPCLKYLDNWYREQYLVFLSASLILAIVQICVLLSIIVNCSNVPSKKVEEKKMSELRKPPTETHHTLVKNIYEQDLALQSLRKYR